Protein AF-A0A6G8AI10-F1 (afdb_monomer_lite)

Structure (mmCIF, N/CA/C/O backbone):
data_AF-A0A6G8AI10-F1
#
_entry.id   AF-A0A6G8AI10-F1
#
loop_
_atom_site.group_PDB
_atom_site.id
_atom_site.type_symbol
_atom_site.label_atom_id
_atom_site.label_alt_id
_atom_site.label_comp_id
_atom_site.label_asym_id
_atom_site.label_entity_id
_atom_site.label_seq_id
_atom_site.pdbx_PDB_ins_code
_atom_site.Cartn_x
_atom_site.Cartn_y
_atom_site.Cartn_z
_atom_site.occupancy
_atom_site.B_iso_or_equiv
_atom_site.auth_seq_id
_atom_site.auth_comp_id
_atom_site.auth_asym_id
_atom_site.auth_atom_id
_atom_site.pdbx_PDB_model_num
ATOM 1 N N . MET A 1 1 ? -42.256 24.141 -13.458 1.00 38.22 1 MET A N 1
ATOM 2 C CA . MET A 1 1 ? -41.699 23.267 -12.410 1.00 38.22 1 MET A CA 1
ATOM 3 C C . MET A 1 1 ? -40.445 22.670 -13.007 1.00 38.22 1 MET A C 1
ATOM 5 O O . MET A 1 1 ? -40.568 21.887 -13.936 1.00 38.22 1 MET A O 1
ATOM 9 N N . ALA A 1 2 ? -39.278 23.189 -12.625 1.00 37.72 2 ALA A N 1
ATOM 10 C CA . ALA A 1 2 ? -38.004 22.628 -13.057 1.00 37.72 2 ALA A CA 1
ATOM 11 C C . ALA A 1 2 ? -37.744 21.391 -12.197 1.00 37.72 2 ALA A C 1
ATOM 13 O O . ALA A 1 2 ? -37.834 21.468 -10.972 1.00 37.72 2 ALA A O 1
ATOM 14 N N . ASP A 1 3 ? -37.535 20.268 -12.868 1.00 43.44 3 ASP A N 1
ATOM 15 C CA . ASP A 1 3 ? -37.242 18.977 -12.273 1.00 43.44 3 ASP A CA 1
ATOM 16 C C . ASP A 1 3 ? -35.825 19.031 -11.690 1.00 43.44 3 ASP A C 1
ATOM 18 O O . ASP A 1 3 ? -34.839 19.099 -12.423 1.00 43.44 3 ASP A O 1
ATOM 22 N N . MET A 1 4 ? -35.739 19.124 -10.363 1.00 48.16 4 MET A N 1
ATOM 23 C CA . MET A 1 4 ? -34.496 19.012 -9.603 1.00 48.16 4 MET A CA 1
ATOM 24 C C . MET A 1 4 ? -34.195 17.533 -9.357 1.00 48.16 4 MET A C 1
ATOM 26 O O . MET A 1 4 ? -34.177 17.067 -8.217 1.00 48.16 4 MET A O 1
ATOM 30 N N . THR A 1 5 ? -33.952 16.777 -10.421 1.00 47.31 5 THR A N 1
ATOM 31 C CA . THR A 1 5 ? -33.177 15.547 -10.286 1.00 47.31 5 THR A CA 1
ATOM 32 C C . THR A 1 5 ? -31.728 15.962 -10.084 1.00 47.31 5 THR A C 1
ATOM 34 O O . THR A 1 5 ? -30.972 16.098 -11.043 1.00 47.31 5 THR A O 1
ATOM 37 N N . GLU A 1 6 ? -31.376 16.248 -8.828 1.00 46.00 6 GLU A N 1
ATOM 38 C CA . GLU A 1 6 ? -29.987 16.227 -8.387 1.00 46.00 6 GLU A CA 1
ATOM 39 C C . GLU A 1 6 ? -29.395 14.892 -8.827 1.00 46.00 6 GLU A C 1
ATOM 41 O O . GLU A 1 6 ? -29.886 13.817 -8.465 1.00 46.00 6 GLU A O 1
ATOM 46 N N . ASP A 1 7 ? -28.378 14.992 -9.673 1.00 44.47 7 ASP A N 1
ATOM 47 C CA . ASP A 1 7 ? -27.517 13.892 -10.052 1.00 44.47 7 ASP A CA 1
ATOM 48 C C . ASP A 1 7 ? -26.991 13.290 -8.745 1.00 44.47 7 ASP A C 1
ATOM 50 O O . ASP A 1 7 ? -26.253 13.939 -7.996 1.00 44.47 7 ASP A O 1
ATOM 54 N N . LYS A 1 8 ? -27.445 12.082 -8.395 1.00 45.09 8 LYS A N 1
ATOM 55 C CA . LYS A 1 8 ? -26.854 11.339 -7.284 1.00 45.09 8 LYS A CA 1
ATOM 56 C C . LYS A 1 8 ? -25.454 10.983 -7.743 1.00 45.09 8 LYS A C 1
ATOM 58 O O . LYS A 1 8 ? -25.294 9.976 -8.425 1.00 45.09 8 LYS A O 1
ATOM 63 N N . SER A 1 9 ? -24.489 11.839 -7.411 1.00 45.06 9 SER A N 1
ATOM 64 C CA . SER A 1 9 ? -23.080 11.595 -7.679 1.00 45.06 9 SER A CA 1
ATOM 65 C C . SER A 1 9 ? -22.749 10.163 -7.253 1.00 45.06 9 SER A C 1
ATOM 67 O O . SER A 1 9 ? -22.846 9.793 -6.082 1.00 45.06 9 SER A O 1
ATOM 69 N N . THR A 1 10 ? -22.432 9.342 -8.247 1.00 51.38 10 THR A N 1
ATOM 70 C CA . THR A 1 10 ? -21.891 7.994 -8.102 1.00 51.38 10 THR A CA 1
ATOM 71 C C . THR A 1 10 ? -20.376 8.060 -7.919 1.00 51.38 10 THR A C 1
ATOM 73 O O . THR A 1 10 ? -19.666 7.197 -8.436 1.00 51.38 10 THR A O 1
ATOM 76 N N . ASP A 1 11 ? -19.858 9.104 -7.268 1.00 67.25 11 ASP A N 1
ATOM 77 C CA . ASP A 1 11 ? -18.424 9.238 -7.052 1.00 67.25 11 ASP A CA 1
ATOM 78 C C . ASP A 1 11 ? -17.958 8.101 -6.146 1.00 67.25 11 ASP A C 1
ATOM 80 O O . ASP A 1 11 ? -18.407 7.954 -5.005 1.00 67.25 11 ASP A O 1
ATOM 84 N N . ALA A 1 12 ? -17.073 7.260 -6.682 1.00 84.56 12 ALA A N 1
ATOM 85 C CA . ALA A 1 12 ? -16.400 6.241 -5.898 1.00 84.56 12 ALA A CA 1
ATOM 86 C C . ALA A 1 12 ? -15.698 6.920 -4.713 1.00 84.56 12 ALA A C 1
ATOM 88 O O . ALA A 1 12 ? -15.155 8.018 -4.855 1.00 84.56 12 ALA A O 1
ATOM 89 N N . ALA A 1 13 ? -15.722 6.285 -3.542 1.00 90.75 13 ALA A N 1
ATOM 90 C CA . ALA A 1 13 ? -15.079 6.851 -2.367 1.00 90.75 13 ALA A CA 1
ATOM 91 C C . ALA A 1 13 ? -13.570 7.066 -2.632 1.00 90.75 13 ALA A C 1
ATOM 93 O O . ALA A 1 13 ? -12.884 6.101 -2.978 1.00 90.75 13 ALA A O 1
ATOM 94 N N . PRO A 1 14 ? -13.041 8.295 -2.480 1.00 93.75 14 PRO A N 1
ATOM 95 C CA . PRO A 1 14 ? -11.630 8.604 -2.715 1.00 93.75 14 PRO A CA 1
ATOM 96 C C . PRO A 1 14 ? -10.684 7.954 -1.700 1.00 93.75 14 PRO A C 1
ATOM 98 O O . PRO A 1 14 ? -9.491 7.829 -1.977 1.00 93.75 14 PRO A O 1
ATOM 101 N N . PHE A 1 15 ? -11.199 7.530 -0.541 1.00 95.62 15 PHE A N 1
ATOM 102 C CA . PHE A 1 15 ? -10.404 6.920 0.517 1.00 95.62 15 PHE A CA 1
ATOM 103 C C . PHE A 1 15 ? -10.940 5.551 0.922 1.00 95.62 15 PHE A C 1
ATOM 105 O O . PHE A 1 15 ? -12.142 5.276 0.869 1.00 95.62 15 PHE A O 1
ATOM 112 N N . THR A 1 16 ? -10.032 4.718 1.417 1.00 97.00 16 THR A N 1
ATOM 113 C CA . THR A 1 16 ? -10.342 3.485 2.138 1.00 97.00 16 THR A CA 1
ATOM 114 C C . THR A 1 16 ? -9.794 3.588 3.555 1.00 97.00 16 THR A C 1
ATOM 116 O O . THR A 1 16 ? -8.628 3.932 3.750 1.00 97.00 16 THR A O 1
ATOM 119 N N . LEU A 1 17 ? -10.636 3.290 4.544 1.00 96.75 17 LEU A N 1
ATOM 120 C CA . LEU A 1 17 ? -10.235 3.089 5.933 1.00 96.75 17 LEU A CA 1
ATOM 121 C C . LEU A 1 17 ? -10.180 1.583 6.205 1.00 96.75 17 LEU A C 1
ATOM 123 O O . LEU A 1 17 ? -11.210 0.907 6.163 1.00 96.75 17 LEU A O 1
ATOM 127 N N . ARG A 1 18 ? -8.987 1.061 6.492 1.00 95.00 18 ARG A N 1
ATOM 128 C CA . ARG A 1 18 ? -8.754 -0.355 6.813 1.00 95.00 18 ARG A CA 1
ATOM 129 C C . ARG A 1 18 ? -8.217 -0.488 8.227 1.00 95.00 18 ARG A C 1
ATOM 131 O O . ARG A 1 18 ? -7.292 0.222 8.596 1.00 95.00 18 ARG A O 1
ATOM 138 N N . PHE A 1 19 ? -8.737 -1.430 9.003 1.00 91.44 19 PHE A N 1
ATOM 139 C CA . PHE A 1 19 ? -8.155 -1.784 10.299 1.00 91.44 19 PHE A CA 1
ATOM 140 C C . PHE A 1 19 ? -7.032 -2.791 10.066 1.00 91.44 19 PHE A C 1
ATOM 142 O O . PHE A 1 19 ? -7.294 -3.890 9.592 1.00 91.44 19 PHE A O 1
ATOM 149 N N . MET A 1 20 ? -5.793 -2.392 10.343 1.00 89.06 20 MET A N 1
ATOM 150 C CA . MET A 1 20 ? -4.578 -3.192 10.153 1.00 89.06 20 MET A CA 1
ATOM 151 C C . MET A 1 20 ? -4.290 -4.098 11.355 1.00 89.06 20 MET A C 1
ATOM 153 O O . MET A 1 20 ? -3.687 -5.158 11.206 1.00 89.06 20 MET A O 1
ATOM 157 N N . GLU A 1 21 ? -4.773 -3.704 12.532 1.00 87.06 21 GLU A N 1
ATOM 158 C CA . GLU A 1 21 ? -4.703 -4.478 13.767 1.00 87.06 21 GLU A CA 1
ATOM 159 C C . GLU A 1 21 ? -6.001 -4.283 14.554 1.00 87.06 21 GLU A C 1
ATOM 161 O O . GLU A 1 21 ? -6.504 -3.160 14.647 1.00 87.06 21 GLU A O 1
ATOM 166 N N . TRP A 1 22 ? -6.565 -5.351 15.122 1.00 84.62 22 TRP A N 1
ATOM 167 C CA . TRP A 1 22 ? -7.837 -5.255 15.844 1.00 84.62 22 TRP A CA 1
ATOM 168 C C . TRP A 1 22 ? -7.896 -6.122 17.086 1.00 84.62 22 TRP A C 1
ATOM 170 O O . TRP A 1 22 ? -8.060 -7.334 16.969 1.00 84.62 22 TRP A O 1
ATOM 180 N N . GLN A 1 23 ? -7.876 -5.486 18.260 1.00 81.00 23 GLN A N 1
ATOM 181 C CA . GLN A 1 23 ? -8.073 -6.094 19.570 1.00 81.00 23 GLN A CA 1
ATOM 182 C C . GLN A 1 23 ? -9.280 -5.494 20.299 1.00 81.00 23 GLN A C 1
ATOM 184 O O . GLN A 1 23 ? -9.152 -4.666 21.195 1.00 81.00 23 GLN A O 1
ATOM 189 N N . CYS A 1 24 ? -10.482 -5.966 19.957 1.00 72.19 24 CYS A N 1
ATOM 190 C CA . CYS A 1 24 ? -11.693 -5.697 20.735 1.00 72.19 24 CYS A CA 1
ATOM 191 C C . CYS A 1 24 ? -11.995 -6.861 21.692 1.00 72.19 24 CYS A C 1
ATOM 193 O O . CYS A 1 24 ? -12.170 -8.001 21.262 1.00 72.19 24 CYS A O 1
ATOM 195 N N . GLY A 1 25 ? -12.088 -6.570 22.995 1.00 57.91 25 GLY A N 1
ATOM 196 C CA . GLY A 1 25 ? -12.266 -7.572 24.055 1.00 57.91 25 GLY A CA 1
ATOM 197 C C . GLY A 1 25 ? -13.600 -8.337 24.052 1.00 57.91 25 GLY A C 1
ATOM 198 O O . GLY A 1 25 ? -13.721 -9.315 24.784 1.00 57.91 25 GLY A O 1
ATOM 199 N N . HIS A 1 26 ? -14.589 -7.933 23.243 1.00 59.28 26 HIS A N 1
ATOM 200 C CA . HIS A 1 26 ? -15.938 -8.524 23.264 1.00 59.28 26 HIS A CA 1
ATOM 201 C C . HIS A 1 26 ? -16.364 -9.202 21.954 1.00 59.28 26 HIS A C 1
ATOM 203 O O . HIS A 1 26 ? -17.069 -10.208 21.992 1.00 59.28 26 HIS A O 1
ATOM 209 N N . HIS A 1 27 ? -15.932 -8.691 20.800 1.00 62.00 27 HIS A N 1
ATOM 210 C CA . HIS A 1 27 ? -16.239 -9.256 19.487 1.00 62.00 27 HIS A CA 1
ATOM 211 C C . HIS A 1 27 ? -14.958 -9.199 18.654 1.00 62.00 27 HIS A C 1
ATOM 213 O O . HIS A 1 27 ? -14.594 -8.154 18.123 1.00 62.00 27 HIS A O 1
ATOM 219 N N . GLY A 1 28 ? -14.235 -10.321 18.590 1.00 65.50 28 GLY A N 1
ATOM 220 C CA . GLY A 1 28 ? -12.951 -10.410 17.884 1.00 65.50 28 GLY A CA 1
ATOM 221 C C . GLY A 1 28 ? -13.049 -10.109 16.385 1.00 65.50 28 GLY A C 1
ATOM 222 O O . GLY A 1 28 ? -12.038 -9.901 15.736 1.00 65.50 28 GLY A O 1
ATOM 223 N N . THR A 1 29 ? -14.248 -10.030 15.814 1.00 76.81 29 THR A N 1
ATOM 224 C CA . THR A 1 29 ? -14.419 -9.717 14.398 1.00 76.81 29 THR A CA 1
ATOM 225 C C . THR A 1 29 ? -14.035 -8.270 14.101 1.00 76.81 29 THR A C 1
ATOM 227 O O . THR A 1 29 ? -14.672 -7.328 14.571 1.00 76.81 29 THR A O 1
ATOM 230 N N . ARG A 1 30 ? -12.991 -8.120 13.290 1.00 82.19 30 ARG A N 1
ATOM 231 C CA . ARG A 1 30 ? -12.554 -6.854 12.708 1.00 82.19 30 ARG A CA 1
ATOM 232 C C . ARG A 1 30 ? -13.588 -6.329 11.698 1.00 82.19 30 ARG A C 1
ATOM 234 O O . ARG A 1 30 ? -14.165 -7.141 10.974 1.00 82.19 30 ARG A O 1
ATOM 241 N N . PRO A 1 31 ? -13.782 -5.005 11.585 1.00 86.69 31 PRO A N 1
ATOM 242 C CA . PRO A 1 31 ? -14.499 -4.422 10.455 1.00 86.69 31 PRO A CA 1
ATOM 243 C C . PRO A 1 31 ? -13.853 -4.768 9.100 1.00 86.69 31 PRO A C 1
ATOM 245 O O . PRO A 1 31 ? -12.627 -4.893 8.987 1.00 86.69 31 PRO A O 1
ATOM 248 N N . ASP A 1 32 ? -14.688 -4.886 8.069 1.00 90.38 32 ASP A N 1
ATOM 249 C CA . ASP A 1 32 ? -14.236 -4.884 6.675 1.00 90.38 32 ASP A CA 1
ATOM 250 C C . ASP A 1 32 ? -13.711 -3.496 6.277 1.00 90.38 32 ASP A C 1
ATOM 252 O O . ASP A 1 32 ? -13.892 -2.514 7.002 1.00 90.38 32 ASP A O 1
ATOM 256 N N . ASP A 1 33 ? -13.067 -3.412 5.112 1.00 94.25 33 ASP A N 1
ATOM 257 C CA . ASP A 1 33 ? -12.637 -2.141 4.533 1.00 94.25 33 ASP A CA 1
ATOM 258 C C . ASP A 1 33 ? -13.823 -1.192 4.352 1.00 94.25 33 ASP A C 1
ATOM 260 O O . ASP A 1 33 ? -14.852 -1.549 3.770 1.00 94.25 33 ASP A O 1
ATOM 264 N N . ILE A 1 34 ? -13.662 0.042 4.829 1.00 95.69 34 ILE A N 1
ATOM 265 C CA . ILE A 1 34 ? -14.720 1.045 4.801 1.00 95.69 34 ILE A CA 1
ATOM 266 C C . ILE A 1 34 ? -14.389 2.077 3.716 1.00 95.69 34 ILE A C 1
ATOM 268 O O . ILE A 1 34 ? -13.386 2.782 3.847 1.00 95.69 34 ILE A O 1
ATOM 272 N N . PRO A 1 35 ? -15.211 2.213 2.659 1.00 96.81 35 PRO A N 1
ATOM 273 C CA . PRO A 1 35 ? -15.091 3.322 1.719 1.00 96.81 35 PRO A CA 1
ATOM 274 C C . PRO A 1 35 ? -15.487 4.635 2.406 1.00 96.81 35 PRO A C 1
ATOM 276 O O . PRO A 1 35 ? -16.541 4.722 3.045 1.00 96.81 35 PRO A O 1
ATOM 279 N N . VAL A 1 36 ? -14.650 5.664 2.277 1.00 95.81 36 VAL A N 1
ATOM 280 C CA . VAL A 1 36 ? -14.837 6.959 2.942 1.00 95.81 36 VAL A CA 1
ATOM 281 C C . VAL A 1 36 ? -14.763 8.113 1.937 1.00 95.81 36 VAL A C 1
ATOM 283 O O . VAL A 1 36 ? -13.855 8.186 1.112 1.00 95.81 36 VAL A O 1
ATOM 286 N N . HIS A 1 37 ? -15.718 9.043 2.026 1.00 95.25 37 HIS A N 1
ATOM 287 C CA . HIS A 1 37 ? -15.859 10.187 1.120 1.00 95.25 37 HIS A CA 1
ATOM 288 C C . HIS A 1 37 ? -15.172 11.469 1.603 1.00 95.25 37 HIS A C 1
ATOM 290 O O . HIS A 1 37 ? -15.019 12.406 0.823 1.00 95.25 37 HIS A O 1
ATOM 296 N N . SER A 1 38 ? -14.744 11.529 2.866 1.00 94.25 38 SER A N 1
ATOM 297 C CA . SER A 1 38 ? -13.968 12.652 3.397 1.00 94.25 38 SER A CA 1
ATOM 298 C C . SER A 1 38 ? -13.130 12.275 4.618 1.00 94.25 38 SER A C 1
ATOM 300 O O . SER A 1 38 ? -13.448 11.343 5.359 1.00 94.25 38 SER A O 1
ATOM 302 N N . ILE A 1 39 ? -12.087 13.061 4.884 1.00 95.19 39 ILE A N 1
ATOM 303 C CA . ILE A 1 39 ? -11.259 12.922 6.089 1.00 95.19 39 ILE A CA 1
ATOM 304 C C . ILE A 1 39 ? -12.103 13.121 7.358 1.00 95.19 39 ILE A C 1
ATOM 306 O O . ILE A 1 39 ? -11.919 12.413 8.344 1.00 95.19 39 ILE A O 1
ATOM 310 N N . GLU A 1 40 ? -13.087 14.025 7.335 1.00 95.25 40 GLU A N 1
ATOM 311 C CA . GLU A 1 40 ? -14.016 14.226 8.451 1.00 95.25 40 GLU A CA 1
ATOM 312 C C . GLU A 1 40 ? -14.857 12.981 8.739 1.00 95.25 40 GLU A C 1
ATOM 314 O O . GLU A 1 40 ? -15.082 12.647 9.903 1.00 95.25 40 GLU A O 1
ATOM 319 N N . GLN A 1 41 ? -15.308 12.283 7.693 1.00 96.06 41 GLN A N 1
ATOM 320 C CA . GLN A 1 41 ? -16.037 11.030 7.851 1.00 96.06 41 GLN A CA 1
ATOM 321 C C . GLN A 1 41 ? -15.124 9.953 8.451 1.00 96.06 41 GLN A C 1
ATOM 323 O O . GLN A 1 41 ? -15.544 9.277 9.391 1.00 96.06 41 GLN A O 1
ATOM 328 N N . ALA A 1 42 ? -13.878 9.830 7.976 1.00 96.00 42 ALA A N 1
ATOM 329 C CA . ALA A 1 42 ? -12.900 8.907 8.558 1.00 96.00 42 ALA A CA 1
ATOM 330 C C . ALA A 1 42 ? -12.677 9.211 10.046 1.00 96.00 42 ALA A C 1
ATOM 332 O O . ALA A 1 42 ? -12.778 8.303 10.870 1.00 96.00 42 ALA A O 1
ATOM 333 N N . GLN A 1 43 ? -12.461 10.485 10.401 1.00 95.75 43 GLN A N 1
ATOM 334 C CA . GLN A 1 43 ? -12.240 10.910 11.785 1.00 95.75 43 GLN A CA 1
ATOM 335 C C . GLN A 1 43 ? -13.442 10.578 12.678 1.00 95.75 43 GLN A C 1
ATOM 337 O O . GLN A 1 43 ? -13.279 10.099 13.798 1.00 95.75 43 GLN A O 1
ATOM 342 N N . ALA A 1 44 ? -14.662 10.816 12.190 1.00 95.44 44 ALA A N 1
ATOM 343 C CA . ALA A 1 44 ? -15.874 10.500 12.936 1.00 95.44 44 ALA A CA 1
ATOM 344 C C . ALA A 1 44 ? -15.997 8.992 13.212 1.00 95.44 44 ALA A C 1
ATOM 346 O O . ALA A 1 44 ? -16.368 8.609 14.321 1.00 95.44 44 ALA A O 1
ATOM 347 N N . ILE A 1 45 ? -15.648 8.148 12.233 1.00 94.56 45 ILE A N 1
ATOM 348 C CA . ILE A 1 45 ? -15.658 6.687 12.379 1.00 94.56 45 ILE A CA 1
ATOM 349 C C . ILE A 1 45 ? -14.625 6.240 13.418 1.00 94.56 45 ILE A C 1
ATOM 351 O O . ILE A 1 45 ? -14.986 5.520 14.347 1.00 94.56 45 ILE A O 1
ATOM 355 N N . VAL A 1 46 ? -13.366 6.678 13.301 1.00 93.50 46 VAL A N 1
ATOM 356 C CA . VAL A 1 46 ? -12.313 6.266 14.248 1.00 93.50 46 VAL A CA 1
ATOM 357 C C . VAL A 1 46 ? -12.599 6.765 15.664 1.00 93.50 46 VAL A C 1
ATOM 359 O O . VAL A 1 46 ? -12.442 6.001 16.609 1.00 93.50 46 VAL A O 1
ATOM 362 N N . ASN A 1 47 ? -13.135 7.979 15.827 1.00 92.06 47 ASN A N 1
ATOM 363 C CA . ASN A 1 47 ? -13.539 8.491 17.139 1.00 92.06 47 ASN A CA 1
ATOM 364 C C . ASN A 1 47 ? -14.678 7.662 17.747 1.00 92.06 47 ASN A C 1
ATOM 366 O O . ASN A 1 47 ? -14.634 7.316 18.925 1.00 92.06 47 ASN A O 1
ATOM 370 N N . ALA A 1 48 ? -15.703 7.335 16.952 1.00 89.94 48 ALA A N 1
ATOM 371 C CA . ALA A 1 48 ? -16.822 6.519 17.416 1.00 89.94 48 ALA A CA 1
ATOM 372 C C . ALA A 1 48 ? -16.368 5.113 17.835 1.00 89.94 48 ALA A C 1
ATOM 374 O O . ALA A 1 48 ? -16.855 4.584 18.832 1.00 89.94 48 ALA A O 1
ATOM 375 N N . LEU A 1 49 ? -15.425 4.527 17.093 1.00 87.38 49 LEU A N 1
ATOM 376 C CA . LEU A 1 49 ? -14.848 3.229 17.423 1.00 87.38 49 LEU A CA 1
ATOM 377 C C . LEU A 1 49 ? -13.934 3.290 18.643 1.00 87.38 49 LEU A C 1
ATOM 379 O O . LEU A 1 49 ? -14.001 2.369 19.449 1.00 87.38 49 LEU A O 1
ATOM 383 N N . GLY A 1 50 ? -13.164 4.366 18.824 1.00 84.81 50 GLY A N 1
ATOM 384 C CA . GLY A 1 50 ? -12.381 4.595 20.040 1.00 84.81 50 GLY A CA 1
ATOM 385 C C . GLY A 1 50 ? -13.257 4.460 21.286 1.00 84.81 50 GLY A C 1
ATOM 386 O O . GLY A 1 50 ? -13.021 3.588 22.107 1.00 84.81 50 GLY A O 1
ATOM 387 N N . TYR A 1 51 ? -14.395 5.163 21.336 1.00 83.62 51 TYR A N 1
ATOM 388 C CA . TYR A 1 51 ? -15.356 5.038 22.446 1.00 83.62 51 TYR A CA 1
ATOM 389 C C . TYR A 1 51 ? -15.996 3.649 22.615 1.00 83.62 51 TYR A C 1
ATOM 391 O O . TYR A 1 51 ? -16.594 3.371 23.657 1.00 83.62 51 TYR A O 1
ATOM 399 N N . ALA A 1 52 ? -15.951 2.799 21.587 1.00 80.94 52 ALA A N 1
ATOM 400 C CA . ALA A 1 52 ? -16.534 1.461 21.607 1.00 80.94 52 ALA A CA 1
ATOM 401 C C . ALA A 1 52 ? -15.516 0.365 21.967 1.00 80.94 52 ALA A C 1
ATOM 403 O O . ALA A 1 52 ? -15.918 -0.728 22.377 1.00 80.94 52 ALA A O 1
ATOM 404 N N . ILE A 1 53 ? -14.215 0.629 21.819 1.00 79.56 53 ILE A N 1
ATOM 405 C CA . ILE A 1 53 ? -13.157 -0.289 22.240 1.00 79.56 53 ILE A CA 1
ATOM 406 C C . ILE A 1 53 ? -13.123 -0.291 23.772 1.00 79.56 53 ILE A C 1
ATOM 408 O O . ILE A 1 53 ? -13.063 0.749 24.410 1.00 79.56 53 ILE A O 1
ATOM 412 N N . SER A 1 54 ? -13.186 -1.472 24.387 1.00 71.12 54 SER A N 1
ATOM 413 C CA . SER A 1 54 ? -13.088 -1.629 25.843 1.00 71.12 54 SER A CA 1
ATOM 414 C C . SER A 1 54 ? -11.699 -2.122 26.243 1.00 71.12 54 SER A C 1
ATOM 416 O O . SER A 1 54 ? -11.204 -3.079 25.641 1.00 71.12 54 SER A O 1
ATOM 418 N N . GLN A 1 55 ? -11.108 -1.557 27.298 1.00 67.00 55 GLN A N 1
ATOM 419 C CA . GLN A 1 55 ? -9.833 -2.024 27.863 1.00 67.00 55 GLN A CA 1
ATOM 420 C C . GLN A 1 55 ? -9.867 -3.521 28.235 1.00 67.00 55 GLN A C 1
ATOM 422 O O . GLN A 1 55 ? -10.882 -3.991 28.763 1.00 67.00 55 GLN A O 1
ATOM 427 N N . PRO A 1 56 ? -8.773 -4.280 28.008 1.00 69.31 56 PRO A N 1
ATOM 428 C CA . PRO A 1 56 ? -7.454 -3.863 27.504 1.00 69.31 56 PRO A CA 1
ATOM 429 C C . PRO A 1 56 ? -7.316 -3.907 25.962 1.00 69.31 56 PRO A C 1
ATOM 431 O O . PRO A 1 56 ? -6.366 -4.489 25.444 1.00 69.31 56 PRO A O 1
ATOM 434 N N . GLY A 1 57 ? -8.293 -3.382 25.216 1.00 78.00 57 GLY A N 1
ATOM 435 C CA . GLY A 1 57 ? -8.302 -3.394 23.752 1.00 78.00 57 GLY A CA 1
ATOM 436 C C . GLY A 1 57 ? -7.640 -2.189 23.076 1.00 78.00 57 GLY A C 1
ATOM 437 O O . GLY A 1 57 ? -7.608 -1.091 23.629 1.00 78.00 57 GLY A O 1
ATOM 438 N N . HIS A 1 58 ? -7.174 -2.398 21.845 1.00 84.69 58 HIS A N 1
ATOM 439 C CA . HIS A 1 58 ? -6.667 -1.367 20.933 1.00 84.69 58 HIS A CA 1
ATOM 440 C C . HIS A 1 58 ? -6.930 -1.761 19.477 1.00 84.69 58 HIS A C 1
ATOM 442 O O . HIS A 1 58 ? -7.259 -2.909 19.168 1.00 84.69 58 HIS A O 1
ATOM 448 N N . ALA A 1 59 ? -6.771 -0.811 18.564 1.00 88.31 59 ALA A N 1
ATOM 449 C CA . ALA A 1 59 ? -6.747 -1.076 17.135 1.00 88.31 59 ALA A CA 1
ATOM 450 C C . ALA A 1 59 ? -5.720 -0.179 16.437 1.00 88.31 59 ALA A C 1
ATOM 452 O O . ALA A 1 59 ? -5.426 0.927 16.894 1.00 88.31 59 ALA A O 1
ATOM 453 N N . ARG A 1 60 ? -5.206 -0.650 15.302 1.00 89.94 60 ARG A N 1
ATOM 454 C CA . ARG A 1 60 ? -4.505 0.188 14.326 1.00 89.94 60 ARG A CA 1
ATOM 455 C C . ARG A 1 60 ? -5.323 0.232 13.055 1.00 89.94 60 ARG A C 1
ATOM 457 O O . ARG A 1 60 ? -5.791 -0.806 12.588 1.00 89.94 60 ARG A O 1
ATOM 464 N N . ALA A 1 61 ? -5.479 1.412 12.487 1.00 93.50 61 ALA A N 1
ATOM 465 C CA . ALA A 1 61 ? -6.122 1.612 11.203 1.00 93.50 61 ALA A CA 1
ATOM 466 C C . ALA A 1 61 ? -5.190 2.347 10.244 1.00 93.50 61 ALA A C 1
ATOM 468 O O . ALA A 1 61 ? -4.240 2.992 10.662 1.00 93.50 61 ALA A O 1
ATOM 469 N N . ALA A 1 62 ? -5.487 2.267 8.958 1.00 95.44 62 ALA A N 1
ATOM 470 C CA . ALA A 1 62 ? -4.858 3.049 7.917 1.00 95.44 62 ALA A CA 1
ATOM 471 C C . ALA A 1 62 ? -5.950 3.736 7.102 1.00 95.44 62 ALA A C 1
ATOM 473 O O . ALA A 1 62 ? -6.883 3.075 6.638 1.00 95.44 62 ALA A O 1
ATOM 474 N N . LEU A 1 63 ? -5.825 5.049 6.917 1.00 97.06 63 LEU A N 1
ATOM 475 C CA . LEU A 1 63 ? -6.587 5.785 5.914 1.00 97.06 63 LEU A CA 1
ATOM 476 C C . LEU A 1 63 ? -5.681 6.006 4.707 1.00 97.06 63 LEU A C 1
ATOM 478 O O . LEU A 1 63 ? -4.576 6.523 4.858 1.00 97.06 63 LEU A O 1
ATOM 482 N N . PHE A 1 64 ? -6.131 5.618 3.520 1.00 96.06 64 PHE A N 1
ATOM 483 C CA . PHE A 1 64 ? -5.327 5.752 2.310 1.00 96.06 64 PHE A CA 1
ATOM 484 C C . PHE A 1 64 ? -6.176 6.010 1.067 1.00 96.06 64 PHE A C 1
ATOM 486 O O . PHE A 1 64 ? -7.341 5.615 0.992 1.00 96.06 64 PHE A O 1
ATOM 493 N N . ASN A 1 65 ? -5.568 6.672 0.087 1.00 94.38 65 ASN A N 1
ATOM 494 C CA . ASN A 1 65 ? -6.080 6.824 -1.273 1.00 94.38 65 ASN A CA 1
ATOM 495 C C . ASN A 1 65 ? -5.214 5.990 -2.240 1.00 94.38 65 ASN A C 1
ATOM 497 O O . ASN A 1 65 ? -4.487 5.087 -1.819 1.00 94.38 65 ASN A O 1
ATOM 501 N N . ALA A 1 66 ? -5.284 6.262 -3.544 1.00 91.81 66 ALA A N 1
ATOM 502 C CA . ALA A 1 66 ? -4.508 5.534 -4.549 1.00 91.81 66 ALA A CA 1
ATOM 503 C C . ALA A 1 66 ? -2.978 5.613 -4.351 1.00 91.81 66 ALA A C 1
ATOM 505 O O . ALA A 1 66 ? -2.284 4.675 -4.730 1.00 91.81 66 ALA A O 1
ATOM 506 N N . GLU A 1 67 ? -2.459 6.671 -3.725 1.00 90.81 67 GLU A N 1
ATOM 507 C CA . GLU A 1 67 ? -1.022 6.991 -3.708 1.00 90.81 67 GLU A CA 1
ATOM 508 C C . GLU A 1 67 ? -0.439 7.158 -2.301 1.00 90.81 67 GLU A C 1
ATOM 510 O O . GLU A 1 67 ? 0.735 6.875 -2.066 1.00 90.81 67 GLU A O 1
ATOM 515 N N . ARG A 1 68 ? -1.246 7.632 -1.353 1.00 93.56 68 ARG A N 1
ATOM 516 C CA . ARG A 1 68 ? -0.812 8.091 -0.033 1.00 93.56 68 ARG A CA 1
ATOM 517 C C . ARG A 1 68 ? -1.655 7.483 1.068 1.00 93.56 68 ARG A C 1
ATOM 519 O O . ARG A 1 68 ? -2.804 7.097 0.847 1.00 93.56 68 ARG A O 1
ATOM 526 N N . GLY A 1 69 ?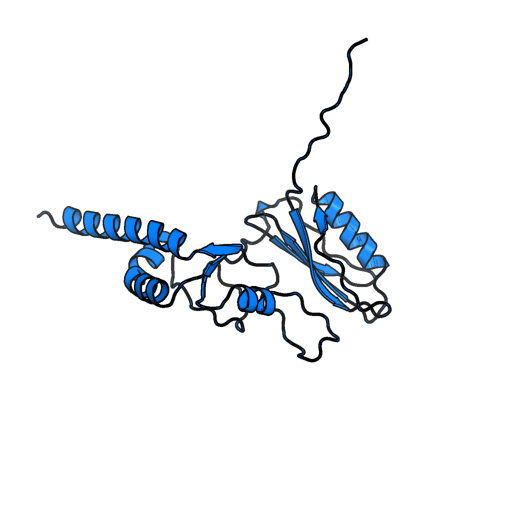 -1.102 7.442 2.271 1.00 94.88 69 GLY A N 1
ATOM 527 C CA . GLY A 1 69 ? -1.858 7.043 3.444 1.00 94.88 69 GLY A CA 1
ATOM 528 C C . GLY A 1 69 ? -1.209 7.423 4.761 1.00 94.88 69 GLY A C 1
ATOM 529 O O . GLY A 1 69 ? -0.086 7.924 4.826 1.00 94.88 69 GLY A O 1
ATOM 530 N N . VAL A 1 70 ? -1.965 7.187 5.823 1.00 95.31 70 VAL A N 1
ATOM 531 C CA . VAL A 1 70 ? -1.582 7.483 7.197 1.00 95.31 70 VAL A CA 1
ATOM 532 C C . VAL A 1 70 ? -2.068 6.363 8.109 1.00 95.31 70 VAL A C 1
ATOM 534 O O . VAL A 1 70 ? -3.204 5.901 7.984 1.00 95.31 70 VAL A O 1
ATOM 537 N N . SER A 1 71 ? -1.190 5.918 9.006 1.00 94.25 71 SER A N 1
ATOM 538 C CA . SER A 1 71 ? -1.523 4.974 10.073 1.00 94.25 71 SER A CA 1
ATOM 539 C C . SER A 1 71 ? -2.098 5.718 11.272 1.00 94.25 71 SER A C 1
ATOM 541 O O . SER A 1 71 ? -1.711 6.851 11.555 1.00 94.25 71 SER A O 1
ATOM 543 N N . LEU A 1 72 ? -3.045 5.085 11.948 1.00 94.25 72 LEU A N 1
ATOM 544 C CA . LEU A 1 72 ? -3.841 5.644 13.027 1.00 94.25 72 LEU A CA 1
ATOM 545 C C . LEU A 1 72 ? -3.897 4.640 14.169 1.00 94.25 72 LEU A C 1
ATOM 547 O O . LEU A 1 72 ? -4.271 3.482 13.973 1.00 94.25 72 LEU A O 1
ATOM 551 N N . TYR A 1 73 ? -3.587 5.097 15.371 1.00 90.19 73 TYR A N 1
ATOM 552 C CA . TYR A 1 73 ? -3.744 4.335 16.598 1.00 90.19 73 TYR A CA 1
ATOM 553 C C . TYR A 1 73 ? -5.068 4.675 17.298 1.00 90.19 73 TYR A C 1
ATOM 555 O O . TYR A 1 73 ? -5.478 5.838 17.350 1.00 90.19 73 TYR A O 1
ATOM 563 N N . LEU A 1 74 ? -5.746 3.647 17.822 1.00 89.44 74 LEU A N 1
ATOM 564 C CA . LEU A 1 74 ? -7.029 3.757 18.516 1.00 89.44 74 LEU A CA 1
ATOM 565 C C . LEU A 1 74 ? -7.026 2.956 19.830 1.00 89.44 74 LEU A C 1
ATOM 567 O O . LEU A 1 74 ? -6.661 1.777 19.846 1.00 89.44 74 LEU A O 1
ATOM 571 N N . THR A 1 75 ? -7.520 3.569 20.905 1.00 86.56 75 THR A N 1
ATOM 572 C CA . THR A 1 75 ? -7.830 2.957 22.213 1.00 86.56 75 THR A CA 1
ATOM 573 C C . THR A 1 75 ? -9.215 3.405 22.694 1.00 86.56 75 THR A C 1
ATOM 575 O O . THR A 1 75 ? -9.919 4.117 21.983 1.00 86.56 75 THR A O 1
ATOM 578 N N . ASP A 1 76 ? -9.623 2.977 23.891 1.00 78.56 76 ASP A N 1
ATOM 579 C CA . ASP A 1 76 ? -10.936 3.267 24.492 1.00 78.56 76 ASP A CA 1
ATOM 580 C C . ASP A 1 76 ? -11.239 4.764 24.702 1.00 78.56 76 ASP A C 1
ATOM 582 O O . ASP A 1 76 ? -12.401 5.169 24.794 1.00 78.56 76 ASP A O 1
ATOM 586 N N . ASP A 1 77 ? -10.203 5.599 24.779 1.00 79.25 77 ASP A N 1
ATOM 587 C CA . ASP A 1 77 ? -10.299 7.037 25.035 1.00 79.25 77 ASP A CA 1
ATOM 588 C C . ASP A 1 77 ? -9.514 7.912 24.043 1.00 79.25 77 ASP A C 1
ATOM 590 O O . ASP A 1 77 ? -9.574 9.143 24.130 1.00 79.25 77 ASP A O 1
ATOM 594 N N . HIS A 1 78 ? -8.815 7.305 23.081 1.00 87.12 78 HIS A N 1
ATOM 595 C CA . HIS A 1 78 ? -7.959 8.010 22.130 1.00 87.12 78 HIS A CA 1
ATOM 596 C C . HIS A 1 78 ? -8.137 7.483 20.709 1.00 87.12 78 HIS A C 1
ATOM 598 O O . HIS A 1 78 ? -8.210 6.282 20.464 1.00 87.12 78 HIS A O 1
ATOM 604 N N . ALA A 1 79 ? -8.141 8.403 19.754 1.00 90.56 79 ALA A N 1
ATOM 605 C CA . ALA A 1 79 ? -7.941 8.106 18.349 1.00 90.56 79 ALA A CA 1
ATOM 606 C C . ALA A 1 79 ? -7.031 9.187 17.771 1.00 90.56 79 ALA A C 1
ATOM 608 O O . ALA A 1 79 ? -7.205 10.377 18.064 1.00 90.56 79 ALA A O 1
ATOM 609 N N . ASP A 1 80 ? -6.068 8.783 16.949 1.00 93.38 80 ASP A N 1
ATOM 610 C CA . ASP A 1 80 ? -5.192 9.742 16.289 1.00 93.38 80 ASP A CA 1
ATOM 611 C C . ASP A 1 80 ? -5.984 10.746 15.441 1.00 93.38 80 ASP A C 1
ATOM 613 O O . ASP A 1 80 ? -7.014 10.444 14.828 1.00 93.38 80 ASP A O 1
ATOM 617 N N . THR A 1 81 ? -5.486 11.983 15.416 1.00 94.31 81 THR A N 1
ATOM 618 C CA . THR A 1 81 ? -6.038 13.020 14.543 1.00 94.31 81 THR A CA 1
ATOM 619 C C . THR A 1 81 ? -5.504 12.829 13.134 1.00 94.31 81 THR A C 1
ATOM 621 O O . THR A 1 81 ? -4.295 12.862 12.905 1.00 94.31 81 THR A O 1
ATOM 624 N N . ILE A 1 82 ? -6.414 12.699 12.178 1.00 95.25 82 ILE A N 1
ATOM 625 C CA . ILE A 1 82 ? -6.094 12.599 10.762 1.00 95.25 82 ILE A CA 1
ATOM 626 C C . ILE A 1 82 ? -5.813 14.007 10.233 1.00 95.25 82 ILE A C 1
ATOM 628 O O . ILE A 1 82 ? -6.661 14.902 10.307 1.00 95.25 82 ILE A O 1
ATOM 632 N N . GLN A 1 83 ? -4.615 14.212 9.683 1.00 92.44 83 GLN A N 1
ATOM 633 C CA . GLN A 1 83 ? -4.268 15.477 9.041 1.00 92.44 83 GLN A CA 1
ATOM 634 C C . GLN A 1 83 ? -5.141 15.687 7.806 1.00 92.44 83 GLN A C 1
ATOM 636 O O . GLN A 1 83 ? -5.202 14.818 6.939 1.00 92.44 83 GLN A O 1
ATOM 641 N N . LYS A 1 84 ? -5.790 16.854 7.717 1.00 89.44 84 LYS A N 1
ATOM 642 C CA . LYS A 1 84 ? -6.619 17.230 6.557 1.00 89.44 84 LYS A CA 1
ATOM 643 C C . LYS A 1 84 ? -5.804 17.462 5.291 1.00 89.44 84 LYS A C 1
ATOM 645 O O . LYS A 1 84 ? -6.336 17.408 4.191 1.00 89.44 84 LYS A O 1
ATOM 650 N N . ASP A 1 85 ? -4.538 17.803 5.478 1.00 88.25 85 ASP A N 1
ATOM 651 C CA . ASP A 1 85 ? -3.599 18.032 4.401 1.00 88.25 85 ASP A CA 1
ATOM 652 C C . ASP A 1 85 ? -2.949 16.704 4.001 1.00 88.25 85 ASP A C 1
ATOM 654 O O . ASP A 1 85 ? -2.044 16.212 4.677 1.00 88.25 85 ASP A O 1
ATOM 658 N N . GLU A 1 86 ? -3.419 16.128 2.894 1.00 82.75 86 GLU A N 1
ATOM 659 C CA . GLU A 1 86 ? -2.895 14.877 2.329 1.00 82.75 86 GLU A CA 1
ATOM 660 C C . GLU A 1 86 ? -1.409 14.973 1.949 1.00 82.75 86 GLU A C 1
ATOM 662 O O . GLU A 1 86 ? -0.722 13.954 1.837 1.00 82.75 86 GLU A O 1
ATOM 667 N N . TRP A 1 87 ? -0.860 16.186 1.799 1.00 83.56 87 TRP A N 1
ATOM 668 C CA . TRP A 1 87 ? 0.571 16.362 1.553 1.00 83.56 87 TRP A CA 1
ATOM 669 C C . TRP A 1 87 ? 1.438 15.906 2.728 1.00 83.56 87 TRP A C 1
ATOM 671 O O . TRP A 1 87 ? 2.603 15.567 2.524 1.00 83.56 87 TRP A O 1
ATOM 681 N N . GLN A 1 88 ? 0.858 15.842 3.929 1.00 87.94 88 GLN A N 1
ATOM 682 C CA . GLN A 1 88 ? 1.514 15.366 5.147 1.00 87.94 88 GLN A CA 1
ATOM 683 C C . GLN A 1 88 ? 1.429 13.846 5.316 1.00 87.94 88 GLN A C 1
ATOM 685 O O . GLN A 1 88 ? 2.002 13.303 6.258 1.00 87.94 88 GLN A O 1
ATOM 690 N N . TRP A 1 89 ? 0.700 13.157 4.437 1.00 93.25 89 TRP A N 1
ATOM 691 C CA . TRP A 1 89 ? 0.610 11.703 4.449 1.00 93.25 89 TRP A CA 1
ATOM 692 C C . TRP A 1 89 ? 1.823 11.098 3.743 1.00 93.25 89 TRP A C 1
ATOM 694 O O . TRP A 1 89 ? 2.365 11.682 2.799 1.00 93.25 89 TRP A O 1
ATOM 704 N N . GLY A 1 90 ? 2.235 9.915 4.194 1.00 91.25 90 GLY A N 1
ATOM 705 C CA . GLY A 1 90 ? 3.315 9.168 3.561 1.00 91.25 90 GLY A CA 1
ATOM 706 C C . GLY A 1 90 ? 2.877 8.598 2.214 1.00 91.25 90 GLY A C 1
ATOM 707 O O . GLY A 1 90 ? 1.700 8.280 2.016 1.00 91.25 90 GLY A O 1
ATOM 708 N N . TYR A 1 91 ? 3.825 8.450 1.288 1.00 91.69 91 TYR A N 1
ATOM 709 C CA . TYR A 1 91 ? 3.599 7.640 0.094 1.00 91.69 91 TYR A CA 1
ATOM 710 C C . TYR A 1 91 ? 3.395 6.180 0.486 1.00 91.69 91 TYR A C 1
ATOM 712 O O . TYR A 1 91 ? 4.016 5.678 1.423 1.00 91.69 91 TYR A O 1
ATOM 720 N N . ARG A 1 92 ? 2.516 5.494 -0.241 1.00 93.44 92 ARG A N 1
ATOM 721 C CA . ARG A 1 92 ? 2.330 4.053 -0.091 1.00 93.44 92 ARG A CA 1
ATOM 722 C C . ARG A 1 92 ? 3.488 3.338 -0.776 1.00 93.44 92 ARG A C 1
ATOM 724 O O . ARG A 1 92 ? 3.797 3.646 -1.926 1.00 93.44 92 ARG A O 1
ATOM 731 N N . THR A 1 93 ? 4.068 2.346 -0.108 1.00 93.88 93 THR A N 1
ATOM 732 C CA . THR A 1 93 ? 5.020 1.429 -0.745 1.00 93.88 93 THR A CA 1
ATOM 733 C C . THR A 1 93 ? 4.400 0.817 -1.997 1.00 93.88 93 THR A C 1
ATOM 735 O O . THR A 1 93 ? 3.258 0.353 -1.964 1.00 93.88 93 THR A O 1
ATOM 738 N N . THR A 1 94 ? 5.151 0.778 -3.093 1.00 94.94 94 THR A N 1
ATOM 739 C CA . THR A 1 94 ? 4.762 0.061 -4.308 1.00 94.94 94 THR A CA 1
ATOM 740 C C . THR A 1 94 ? 5.439 -1.305 -4.347 1.00 94.94 94 THR A C 1
ATOM 742 O O . THR A 1 94 ? 6.656 -1.415 -4.231 1.00 94.94 94 THR A O 1
ATOM 745 N N . ILE A 1 95 ? 4.645 -2.358 -4.531 1.00 96.81 95 ILE A N 1
ATOM 746 C CA . ILE A 1 95 ? 5.119 -3.717 -4.788 1.00 96.81 95 ILE A CA 1
ATOM 747 C C . ILE A 1 95 ? 4.947 -4.009 -6.277 1.00 96.81 95 ILE A C 1
ATOM 749 O O . ILE A 1 95 ? 3.823 -4.137 -6.772 1.00 96.81 95 ILE A O 1
ATOM 753 N N . TYR A 1 96 ? 6.061 -4.185 -6.979 1.00 97.06 96 TYR A N 1
ATOM 754 C CA . TYR A 1 96 ? 6.082 -4.659 -8.357 1.00 97.06 96 TYR A CA 1
ATOM 755 C C . TYR A 1 96 ? 6.072 -6.187 -8.391 1.00 97.06 96 TYR A C 1
ATOM 757 O O . TYR A 1 96 ? 7.016 -6.850 -7.956 1.00 97.06 96 TYR A O 1
ATOM 765 N N . ARG A 1 97 ? 4.999 -6.772 -8.924 1.00 97.25 97 ARG A N 1
ATOM 766 C CA . ARG A 1 97 ? 4.877 -8.221 -9.105 1.00 97.25 97 ARG A CA 1
ATOM 767 C C . ARG A 1 97 ? 5.512 -8.637 -10.427 1.00 97.25 97 ARG A C 1
ATOM 769 O O . ARG A 1 97 ? 5.008 -8.271 -11.490 1.00 97.25 97 ARG A O 1
ATOM 776 N N . ALA A 1 98 ? 6.567 -9.435 -10.340 1.00 97.50 98 ALA A N 1
ATOM 777 C CA . ALA A 1 98 ? 7.360 -9.916 -11.459 1.00 97.50 98 ALA A CA 1
ATOM 778 C C . ALA A 1 98 ? 7.257 -11.438 -11.622 1.00 97.50 98 ALA A C 1
ATOM 780 O O . ALA A 1 98 ? 7.123 -12.191 -10.657 1.00 97.50 98 ALA A O 1
ATOM 781 N N . THR A 1 99 ? 7.388 -11.901 -12.856 1.00 96.88 99 THR A N 1
ATOM 782 C CA . THR A 1 99 ? 7.847 -13.258 -13.171 1.00 96.88 99 THR A CA 1
ATOM 783 C C . THR A 1 99 ? 9.349 -13.402 -12.873 1.00 96.88 99 THR A C 1
ATOM 785 O O . THR A 1 99 ? 10.054 -12.394 -12.751 1.00 96.88 99 THR A O 1
ATOM 788 N N . PRO A 1 100 ? 9.887 -14.632 -12.754 1.00 95.25 100 PRO A N 1
ATOM 789 C CA . PRO A 1 100 ? 11.330 -14.841 -12.612 1.00 95.25 100 PRO A CA 1
ATOM 790 C C . PRO A 1 100 ? 12.152 -14.197 -13.738 1.00 95.25 100 PRO A C 1
ATOM 792 O O . PRO A 1 100 ? 13.233 -13.666 -13.485 1.00 95.25 100 PRO A O 1
ATOM 795 N N . GLU A 1 101 ? 11.635 -14.211 -14.967 1.00 96.19 101 GLU A N 1
ATOM 796 C CA . GLU A 1 101 ? 12.269 -13.603 -16.136 1.00 96.19 101 GLU A CA 1
ATOM 797 C C . GLU A 1 101 ? 12.297 -12.072 -16.036 1.00 96.19 101 GLU A C 1
ATOM 799 O O . GLU A 1 101 ? 13.345 -11.461 -16.241 1.00 96.19 101 GLU A O 1
ATOM 804 N N . GLU A 1 102 ? 11.176 -11.451 -15.658 1.00 97.38 102 GLU A N 1
ATOM 805 C CA . GLU A 1 102 ? 11.098 -10.000 -15.439 1.00 97.38 102 GLU A CA 1
ATOM 806 C C . GLU A 1 102 ? 11.999 -9.553 -14.283 1.00 97.38 102 GLU A C 1
ATOM 808 O O . GLU A 1 102 ? 12.653 -8.517 -14.376 1.00 97.38 102 GLU A O 1
ATOM 813 N N . LEU A 1 103 ? 12.087 -10.344 -13.208 1.00 95.62 103 LEU A N 1
ATOM 814 C CA . LEU A 1 103 ? 12.995 -10.056 -12.100 1.00 95.62 103 LEU A CA 1
ATOM 815 C C . LEU A 1 103 ? 14.460 -10.070 -12.561 1.00 95.62 103 LEU A C 1
ATOM 817 O O . LEU A 1 103 ? 15.230 -9.189 -12.177 1.00 95.62 103 LEU A O 1
ATOM 821 N N . ALA A 1 104 ? 14.849 -11.048 -13.383 1.00 94.88 104 ALA A N 1
ATOM 822 C CA . ALA A 1 104 ? 16.201 -11.119 -13.932 1.00 94.88 104 ALA A CA 1
ATOM 823 C C . ALA A 1 104 ? 16.515 -9.914 -14.834 1.00 94.88 104 ALA A C 1
ATOM 825 O O . ALA A 1 104 ? 17.625 -9.383 -14.797 1.00 94.88 104 ALA A O 1
ATOM 826 N N . GLU A 1 105 ? 15.537 -9.446 -15.610 1.00 96.38 105 GLU A N 1
ATOM 827 C CA . GLU A 1 105 ? 15.692 -8.243 -16.424 1.00 96.38 105 GLU A CA 1
ATOM 828 C C . GLU A 1 105 ? 15.826 -6.974 -15.570 1.00 96.38 105 GLU A C 1
ATOM 830 O O . GLU A 1 105 ? 16.758 -6.197 -15.780 1.00 96.38 105 GLU A O 1
ATOM 835 N N . LEU A 1 106 ? 14.969 -6.794 -14.558 1.00 95.50 106 LEU A N 1
ATOM 836 C CA . LEU A 1 106 ? 15.049 -5.671 -13.615 1.00 95.50 106 LEU A CA 1
ATOM 837 C C . LEU A 1 106 ? 16.416 -5.608 -12.919 1.00 95.50 106 LEU A C 1
ATOM 839 O O . LEU A 1 106 ? 16.991 -4.532 -12.762 1.00 95.50 106 LEU A O 1
ATOM 843 N N . GLN A 1 107 ? 16.990 -6.760 -12.561 1.00 92.94 107 GLN A N 1
ATOM 844 C CA . GLN A 1 107 ? 18.342 -6.835 -11.997 1.00 92.94 107 GLN A CA 1
ATOM 845 C C . GLN A 1 107 ? 19.425 -6.348 -12.974 1.00 92.94 107 GLN A C 1
ATOM 847 O O . GLN A 1 107 ? 20.441 -5.805 -12.536 1.00 92.94 107 GLN A O 1
ATOM 852 N N . GLY A 1 108 ? 19.214 -6.505 -14.282 1.00 94.06 108 GLY A N 1
ATOM 853 C CA . GLY A 1 108 ? 20.082 -5.954 -15.325 1.00 94.06 108 GLY A CA 1
ATOM 854 C C . GLY A 1 108 ? 19.943 -4.439 -15.516 1.00 94.06 108 GLY A C 1
ATOM 855 O O . GLY A 1 108 ? 20.870 -3.808 -16.018 1.00 94.06 108 GLY A O 1
ATOM 856 N N . LEU A 1 109 ? 18.829 -3.845 -15.077 1.00 95.25 109 LEU A N 1
ATOM 857 C CA . LEU A 1 109 ? 18.500 -2.422 -15.237 1.00 95.25 109 LEU A CA 1
ATOM 858 C C . LEU A 1 109 ? 18.745 -1.586 -13.970 1.00 95.25 109 LEU A C 1
ATOM 860 O O . LEU A 1 109 ? 18.259 -0.465 -13.857 1.00 95.25 109 LEU A O 1
ATOM 864 N N . ARG A 1 110 ? 19.547 -2.090 -13.026 1.00 92.88 110 ARG A N 1
ATOM 865 C CA . ARG A 1 110 ? 19.871 -1.402 -11.761 1.00 92.88 110 ARG A CA 1
ATOM 866 C C . ARG A 1 110 ? 20.339 0.043 -11.926 1.00 92.88 110 ARG A C 1
ATOM 868 O O . ARG A 1 110 ? 19.923 0.896 -11.157 1.00 92.88 110 ARG A O 1
ATOM 875 N N . ALA A 1 111 ? 21.189 0.313 -12.916 1.00 93.19 111 ALA A N 1
ATOM 876 C CA . ALA A 1 111 ? 21.689 1.665 -13.161 1.00 93.19 111 ALA A CA 1
ATOM 877 C C . ALA A 1 111 ? 20.578 2.623 -13.622 1.00 93.19 111 ALA A C 1
ATOM 879 O O . ALA A 1 111 ? 20.565 3.776 -13.213 1.00 93.19 111 ALA A O 1
ATOM 880 N N . ALA A 1 112 ? 19.632 2.133 -14.429 1.00 94.94 112 ALA A N 1
ATOM 881 C CA . ALA A 1 112 ? 18.468 2.913 -14.835 1.00 94.94 112 ALA A CA 1
ATOM 882 C C . ALA A 1 112 ? 17.516 3.147 -13.653 1.00 94.94 112 ALA A C 1
ATOM 884 O O . ALA A 1 112 ? 16.972 4.234 -13.514 1.00 94.94 112 ALA A O 1
ATOM 885 N N . PHE A 1 113 ? 17.354 2.159 -12.766 1.00 94.19 113 PHE A N 1
ATOM 886 C CA . PHE A 1 113 ? 16.546 2.328 -11.557 1.00 94.19 113 PHE A CA 1
ATOM 887 C C . PHE A 1 113 ? 17.122 3.400 -10.624 1.00 94.19 113 PHE A C 1
ATOM 889 O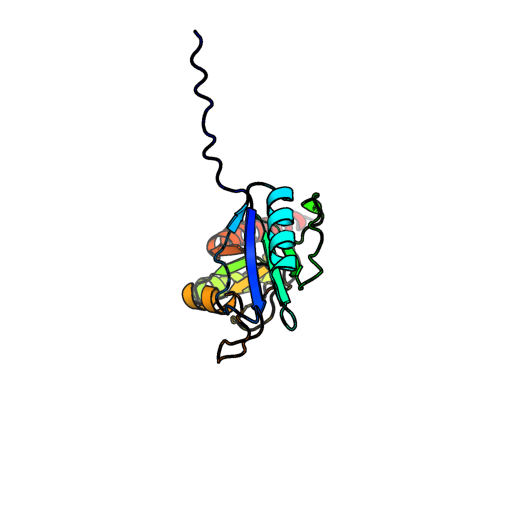 O . PHE A 1 113 ? 16.393 4.290 -10.196 1.00 94.19 113 PHE A O 1
ATOM 896 N N . ASP A 1 114 ? 18.430 3.361 -10.357 1.00 92.88 114 ASP A N 1
ATOM 897 C CA . ASP A 1 114 ? 19.106 4.388 -9.552 1.00 92.88 114 ASP A CA 1
ATOM 898 C C . ASP A 1 114 ? 19.008 5.781 -10.201 1.00 92.88 114 ASP A C 1
ATOM 900 O O . ASP A 1 114 ? 18.838 6.777 -9.506 1.00 92.88 114 ASP A O 1
ATOM 904 N N . TYR A 1 115 ? 19.037 5.855 -11.536 1.00 90.94 115 TYR A N 1
ATOM 905 C CA . TYR A 1 115 ? 18.850 7.108 -12.271 1.00 90.94 115 TYR A CA 1
ATOM 906 C C . TYR A 1 115 ? 17.434 7.695 -12.121 1.00 90.94 115 TYR A C 1
ATOM 908 O O . TYR A 1 115 ? 17.299 8.899 -11.914 1.00 90.94 115 TYR A O 1
ATOM 916 N N . VAL A 1 116 ? 16.388 6.864 -12.212 1.00 89.69 116 VAL A N 1
ATOM 917 C CA . VAL A 1 116 ? 14.981 7.315 -12.191 1.00 89.69 116 VAL A CA 1
ATOM 918 C C . VAL A 1 116 ? 14.456 7.523 -10.770 1.00 89.69 116 VAL A C 1
ATOM 920 O O . VAL A 1 116 ? 13.859 8.554 -10.465 1.00 89.69 116 VAL A O 1
ATOM 923 N N . VAL A 1 117 ? 14.656 6.531 -9.904 1.00 85.75 117 VAL A N 1
ATOM 924 C CA . VAL A 1 117 ? 14.013 6.447 -8.583 1.00 85.75 117 VAL A CA 1
ATOM 925 C C . VAL A 1 117 ? 14.996 6.789 -7.462 1.00 85.75 117 VAL A C 1
ATOM 927 O O . VAL A 1 117 ? 14.601 7.338 -6.431 1.00 85.75 117 VAL A O 1
ATOM 930 N N . GLY A 1 118 ? 16.286 6.516 -7.676 1.00 85.31 118 GLY A N 1
ATOM 931 C CA . GLY A 1 118 ? 17.332 6.648 -6.668 1.00 85.31 118 GLY A CA 1
ATOM 932 C C . GLY A 1 118 ? 17.411 5.426 -5.754 1.00 85.31 118 GLY A C 1
ATOM 933 O O . GLY A 1 118 ? 16.447 5.047 -5.091 1.00 85.31 118 GLY A O 1
ATOM 934 N N . GLY A 1 119 ? 18.595 4.823 -5.671 1.00 86.94 119 GLY A N 1
ATOM 935 C CA . GLY A 1 119 ? 18.869 3.663 -4.832 1.00 86.94 119 GLY A CA 1
ATOM 936 C C . GLY A 1 119 ? 18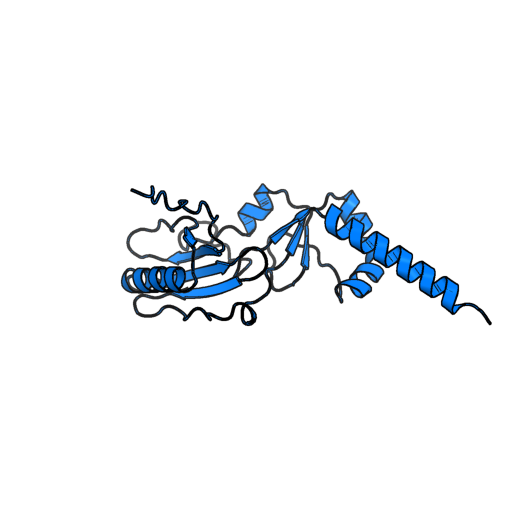.741 2.326 -5.562 1.00 86.94 119 GLY A C 1
ATOM 937 O O . GLY A 1 119 ? 19.045 2.191 -6.744 1.00 86.94 119 GLY A O 1
ATOM 938 N N . GLU A 1 120 ? 18.353 1.288 -4.821 1.00 87.81 120 GLU A N 1
ATOM 939 C CA . GLU A 1 120 ? 18.355 -0.094 -5.301 1.00 87.81 120 GLU A CA 1
ATOM 940 C C . GLU A 1 120 ? 16.999 -0.754 -5.063 1.00 87.81 120 GLU A C 1
ATOM 942 O O . GLU A 1 120 ? 16.556 -0.868 -3.920 1.00 87.81 120 GLU A O 1
ATOM 947 N N . LEU A 1 121 ? 16.392 -1.265 -6.136 1.00 91.44 121 LEU A N 1
ATOM 948 C CA . LEU A 1 121 ? 15.156 -2.035 -6.067 1.00 91.44 121 LEU A CA 1
ATOM 949 C C . LEU A 1 121 ? 15.369 -3.330 -5.271 1.00 91.44 121 LEU A C 1
ATOM 951 O O . LEU A 1 121 ? 16.083 -4.241 -5.710 1.00 91.44 121 LEU A O 1
ATOM 955 N N . GLN A 1 122 ? 14.727 -3.421 -4.106 1.00 91.75 122 GLN A N 1
ATOM 956 C CA . GLN A 1 122 ? 14.890 -4.553 -3.199 1.00 91.75 122 GLN A CA 1
ATOM 957 C C . GLN A 1 122 ? 13.889 -5.678 -3.502 1.00 91.75 122 GLN A C 1
ATOM 959 O O . GLN A 1 122 ? 12.700 -5.415 -3.703 1.00 91.75 122 GLN A O 1
ATOM 964 N N . PRO A 1 123 ? 14.325 -6.952 -3.493 1.00 93.38 123 PRO A N 1
ATOM 965 C CA . PRO A 1 123 ? 13.407 -8.076 -3.524 1.00 93.38 123 PRO A CA 1
ATOM 966 C C . PRO A 1 123 ? 12.687 -8.229 -2.176 1.00 93.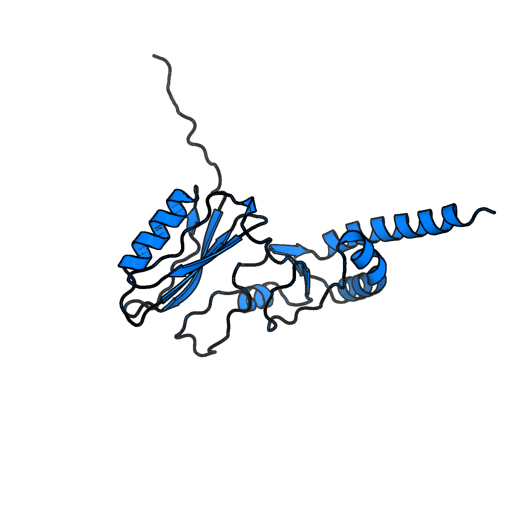38 123 PRO A C 1
ATOM 968 O O . PRO A 1 123 ? 13.317 -8.224 -1.113 1.00 93.38 123 PRO A O 1
ATOM 971 N N . TRP A 1 124 ? 11.375 -8.447 -2.225 1.00 95.69 124 TRP A N 1
ATOM 972 C CA . TRP A 1 124 ? 10.530 -8.697 -1.063 1.00 95.69 124 TRP A CA 1
ATOM 973 C C . TRP A 1 124 ? 9.993 -10.129 -1.051 1.00 95.69 124 TRP A C 1
ATOM 975 O O . TRP A 1 124 ? 9.483 -10.637 -2.054 1.00 95.69 124 TRP A O 1
ATOM 985 N N . ASP A 1 125 ? 10.106 -10.774 0.107 1.00 93.81 125 ASP A N 1
ATOM 986 C CA . ASP A 1 125 ? 9.779 -12.186 0.332 1.00 93.81 125 ASP A CA 1
ATOM 987 C C . ASP A 1 125 ? 8.458 -12.406 1.082 1.00 93.81 125 ASP A C 1
ATOM 989 O O . ASP A 1 125 ? 8.109 -13.545 1.390 1.00 93.81 125 ASP A O 1
ATOM 993 N N . GLY A 1 126 ? 7.718 -11.333 1.371 1.00 92.81 126 GLY A N 1
ATOM 994 C CA . GLY A 1 126 ? 6.460 -11.399 2.115 1.00 92.81 126 GLY A CA 1
ATOM 995 C C . GLY A 1 126 ? 6.615 -11.295 3.632 1.00 92.81 126 GLY A C 1
ATOM 996 O O . GLY A 1 126 ? 5.612 -11.309 4.335 1.00 92.81 126 GLY A O 1
ATOM 997 N N . THR A 1 127 ? 7.842 -11.210 4.154 1.00 90.81 127 THR A N 1
ATOM 998 C CA . THR A 1 127 ? 8.097 -11.267 5.606 1.00 90.81 127 THR A CA 1
ATOM 999 C C . THR A 1 127 ? 8.763 -10.019 6.161 1.00 90.81 127 THR A C 1
ATOM 1001 O O . THR A 1 127 ? 8.535 -9.657 7.316 1.00 90.81 127 THR A O 1
ATOM 1004 N N . LYS A 1 128 ? 9.587 -9.344 5.354 1.00 90.56 128 LYS A N 1
ATOM 1005 C CA . LYS A 1 128 ? 10.208 -8.082 5.760 1.00 90.56 128 LYS A CA 1
ATOM 1006 C C . LYS A 1 128 ? 9.161 -6.980 5.865 1.00 90.56 128 LYS A C 1
ATOM 1008 O O . LYS A 1 128 ? 8.246 -6.910 5.045 1.00 90.56 128 LYS A O 1
ATOM 1013 N N . TYR A 1 129 ? 9.346 -6.110 6.853 1.00 91.38 129 TYR A N 1
ATOM 1014 C CA . TYR A 1 129 ? 8.554 -4.898 6.989 1.00 91.38 129 TYR A CA 1
ATOM 1015 C C . TYR A 1 129 ? 8.792 -3.966 5.793 1.00 91.38 129 TYR A C 1
ATOM 1017 O O . TYR A 1 129 ? 9.934 -3.778 5.373 1.00 91.38 129 TYR A O 1
ATOM 1025 N N . LEU A 1 130 ? 7.713 -3.415 5.249 1.00 91.88 130 LEU A N 1
ATOM 1026 C CA . LEU A 1 130 ? 7.690 -2.482 4.135 1.00 91.88 130 LEU A CA 1
ATOM 1027 C C . LEU A 1 130 ? 7.772 -1.058 4.689 1.00 91.88 130 LEU A C 1
ATOM 1029 O O . LEU A 1 130 ? 6.780 -0.506 5.159 1.00 91.88 130 LEU A O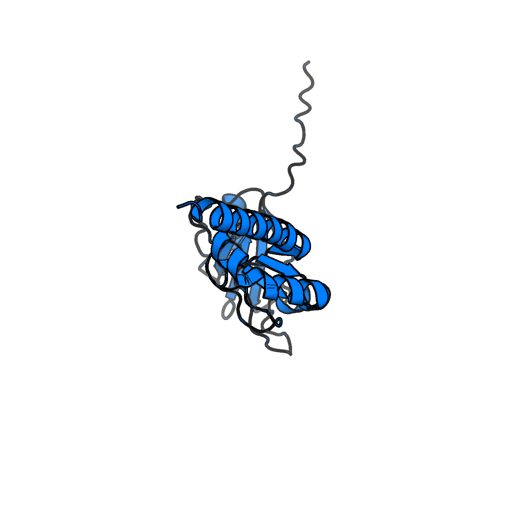 1
ATOM 1033 N N . ASP A 1 131 ? 8.978 -0.500 4.637 1.00 80.56 131 ASP A N 1
ATOM 1034 C CA . ASP A 1 131 ? 9.270 0.926 4.869 1.00 80.56 131 ASP A CA 1
ATOM 1035 C C . ASP A 1 131 ? 9.933 1.567 3.627 1.00 80.56 131 ASP A C 1
ATOM 1037 O O . ASP A 1 131 ? 10.231 2.757 3.588 1.00 80.56 131 ASP A O 1
ATOM 1041 N N . ASP A 1 132 ? 10.165 0.763 2.582 1.00 71.06 132 ASP A N 1
ATOM 1042 C CA . ASP A 1 132 ? 10.727 1.203 1.308 1.00 71.06 132 ASP A CA 1
ATOM 1043 C C . ASP A 1 132 ? 9.641 1.823 0.420 1.00 71.06 132 ASP A C 1
ATOM 1045 O O . ASP A 1 132 ? 8.481 1.399 0.441 1.00 71.06 132 ASP A O 1
ATOM 1049 N N . MET A 1 133 ? 10.014 2.792 -0.421 1.00 81.56 133 MET A N 1
ATOM 1050 C CA . MET A 1 133 ? 9.078 3.347 -1.406 1.00 81.56 133 MET A CA 1
ATOM 1051 C C . MET A 1 133 ? 8.717 2.316 -2.484 1.00 81.56 133 MET A C 1
ATOM 1053 O O . MET A 1 133 ? 7.563 2.268 -2.909 1.00 81.56 133 MET A O 1
ATOM 1057 N N . GLU A 1 134 ? 9.663 1.460 -2.890 1.00 92.25 134 GLU A N 1
ATOM 1058 C CA . GLU A 1 134 ? 9.474 0.499 -3.980 1.00 92.25 134 GLU A CA 1
ATOM 1059 C C . GLU A 1 134 ? 10.210 -0.828 -3.748 1.00 92.25 134 GLU A C 1
ATOM 1061 O O . GLU A 1 134 ? 11.404 -0.855 -3.451 1.00 92.25 134 GLU A O 1
ATOM 1066 N N . VAL A 1 135 ? 9.504 -1.945 -3.943 1.00 95.25 135 VAL A N 1
ATOM 1067 C CA . VAL A 1 135 ? 10.058 -3.306 -3.866 1.00 95.25 135 VAL A CA 1
ATOM 1068 C C . VAL A 1 135 ? 9.564 -4.168 -5.024 1.00 95.25 135 VAL A C 1
ATOM 1070 O O . VAL A 1 135 ? 8.515 -3.907 -5.612 1.00 95.25 135 VAL A O 1
ATOM 1073 N N . VAL A 1 136 ? 10.288 -5.242 -5.336 1.00 96.75 136 VAL A N 1
ATOM 1074 C CA . VAL A 1 136 ? 9.889 -6.236 -6.344 1.00 96.75 136 VAL A CA 1
ATOM 1075 C C . VAL A 1 136 ? 9.671 -7.600 -5.705 1.00 96.75 136 VAL A C 1
ATOM 1077 O O . VAL A 1 136 ? 10.394 -7.998 -4.798 1.00 96.75 136 VAL A O 1
ATOM 1080 N N . THR A 1 137 ? 8.692 -8.362 -6.177 1.00 97.31 137 THR A N 1
ATOM 1081 C CA . THR A 1 137 ? 8.453 -9.720 -5.683 1.00 97.31 137 THR A CA 1
ATOM 1082 C C . THR A 1 137 ? 8.027 -10.671 -6.792 1.00 97.31 137 THR A C 1
ATOM 1084 O O . THR A 1 137 ? 7.430 -10.263 -7.784 1.00 97.31 137 THR A O 1
ATOM 1087 N N . THR A 1 138 ? 8.315 -11.957 -6.598 1.00 97.62 138 THR A N 1
ATOM 1088 C CA . THR A 1 138 ? 7.816 -13.067 -7.432 1.00 97.62 138 THR A CA 1
ATOM 1089 C C . THR A 1 138 ? 6.715 -13.867 -6.733 1.00 97.62 138 THR A C 1
ATOM 1091 O O . THR A 1 138 ? 6.286 -14.910 -7.227 1.00 97.62 138 THR A O 1
ATOM 1094 N N . LEU A 1 139 ? 6.247 -13.389 -5.574 1.00 97.00 139 LEU A N 1
ATOM 1095 C CA . LEU A 1 139 ? 5.130 -13.989 -4.856 1.00 97.00 139 LEU A CA 1
ATOM 1096 C C . LEU A 1 139 ? 3.845 -13.975 -5.693 1.00 97.00 139 LEU A C 1
ATOM 1098 O O . LEU A 1 139 ? 3.596 -13.068 -6.495 1.00 97.00 139 LEU A O 1
ATOM 1102 N N . THR A 1 140 ? 3.001 -14.984 -5.472 1.00 95.38 140 THR A N 1
ATOM 1103 C CA . THR A 1 140 ? 1.667 -15.022 -6.081 1.00 95.38 140 THR A CA 1
ATOM 1104 C C . THR A 1 140 ? 0.776 -13.929 -5.482 1.00 95.38 140 THR A C 1
ATOM 1106 O O . THR A 1 140 ? 1.037 -13.473 -4.365 1.00 95.38 140 THR A O 1
ATOM 1109 N N . PRO A 1 141 ? -0.299 -13.514 -6.176 1.00 93.69 141 PRO A N 1
ATOM 1110 C CA . PRO A 1 141 ? -1.250 -12.542 -5.636 1.00 93.69 141 PRO A CA 1
ATOM 1111 C C . PRO A 1 141 ? -1.782 -12.953 -4.263 1.00 93.69 141 PRO A C 1
ATOM 1113 O O . PRO A 1 141 ? -1.823 -12.144 -3.348 1.00 93.69 141 PRO A O 1
ATOM 1116 N N . GLU A 1 142 ? -2.104 -14.233 -4.090 1.00 94.06 142 GLU A N 1
ATOM 1117 C CA . GLU A 1 142 ? -2.633 -14.773 -2.839 1.00 94.06 142 GLU A CA 1
ATOM 1118 C C . GLU A 1 142 ? -1.601 -14.705 -1.710 1.00 94.06 142 GLU A C 1
ATOM 1120 O O . GLU A 1 142 ? -1.960 -14.430 -0.570 1.00 94.06 142 GLU A O 1
ATOM 1125 N N . ALA A 1 143 ? -0.321 -14.931 -2.017 1.00 94.50 143 ALA A N 1
ATOM 1126 C CA . ALA A 1 143 ? 0.754 -14.819 -1.037 1.00 94.50 143 ALA A CA 1
ATOM 1127 C C . ALA A 1 143 ? 1.015 -13.358 -0.638 1.00 94.50 143 ALA A C 1
ATOM 1129 O O . ALA A 1 143 ? 1.262 -13.091 0.535 1.00 94.50 143 ALA A O 1
ATOM 1130 N N . ILE A 1 144 ? 0.919 -12.418 -1.585 1.00 94.94 144 ILE A N 1
ATOM 1131 C CA . ILE A 1 144 ? 1.007 -10.981 -1.294 1.00 94.94 144 ILE A CA 1
ATOM 1132 C C . ILE A 1 144 ? -0.158 -10.565 -0.395 1.00 94.94 144 ILE A C 1
ATOM 1134 O O . ILE A 1 144 ? 0.081 -9.986 0.661 1.00 94.94 144 ILE A O 1
ATOM 1138 N N . GLU A 1 145 ? -1.394 -10.912 -0.765 1.00 92.25 145 GLU A N 1
ATOM 1139 C CA . GLU A 1 145 ? -2.589 -10.607 0.031 1.00 92.25 145 GLU A CA 1
ATOM 1140 C C . GLU A 1 145 ? -2.502 -11.213 1.435 1.00 92.25 145 GLU A C 1
ATOM 1142 O O . GLU A 1 145 ? -2.781 -10.533 2.416 1.00 92.25 145 GLU A O 1
ATOM 1147 N N . ALA A 1 146 ? -2.047 -12.463 1.561 1.00 90.12 146 ALA A N 1
ATOM 1148 C CA . ALA A 1 146 ? -1.844 -13.094 2.862 1.00 90.12 146 ALA A CA 1
ATOM 1149 C C . ALA A 1 146 ? -0.757 -12.397 3.698 1.00 90.12 146 ALA A C 1
ATOM 1151 O O . ALA A 1 146 ? -0.896 -12.304 4.916 1.00 90.12 146 ALA A O 1
ATOM 1152 N N . ALA A 1 147 ? 0.309 -11.893 3.074 1.00 91.62 147 ALA A N 1
ATOM 1153 C CA . ALA A 1 147 ? 1.371 -11.175 3.772 1.00 91.62 147 ALA A CA 1
ATOM 1154 C C . ALA A 1 147 ? 0.896 -9.806 4.287 1.00 91.62 147 ALA A C 1
ATOM 1156 O O . ALA A 1 147 ? 1.129 -9.477 5.448 1.00 91.62 147 ALA A O 1
ATOM 1157 N N . ILE A 1 148 ? 0.188 -9.032 3.457 1.00 92.00 148 ILE A N 1
ATOM 1158 C CA . ILE A 1 148 ? -0.286 -7.677 3.801 1.00 92.00 148 ILE A CA 1
ATOM 1159 C C . ILE A 1 148 ? -1.643 -7.665 4.515 1.00 92.00 148 ILE A C 1
ATOM 1161 O O . ILE A 1 148 ? -2.138 -6.596 4.884 1.00 92.00 148 ILE A O 1
ATOM 1165 N N . ALA A 1 149 ? -2.276 -8.829 4.680 1.00 88.94 149 ALA A N 1
ATOM 1166 C CA . ALA A 1 149 ? -3.554 -8.939 5.363 1.00 88.94 149 ALA A CA 1
ATOM 1167 C C . ALA A 1 149 ? -3.430 -8.407 6.796 1.00 88.94 149 ALA A C 1
ATOM 1169 O O . ALA A 1 149 ? -2.465 -8.761 7.482 1.00 88.94 149 ALA A O 1
ATOM 1170 N N . PRO A 1 150 ? -4.416 -7.635 7.285 1.00 85.56 150 PRO A N 1
ATOM 1171 C CA . PRO A 1 150 ? -4.400 -7.167 8.662 1.00 85.56 150 PRO A CA 1
ATOM 1172 C C . PRO A 1 150 ? -4.275 -8.310 9.663 1.00 85.56 150 PRO A C 1
ATOM 1174 O O . PRO A 1 150 ? -4.742 -9.420 9.400 1.00 85.56 150 PRO A O 1
ATOM 1177 N N . VAL A 1 151 ? -3.694 -8.013 10.817 1.00 82.00 151 VAL A N 1
ATOM 1178 C CA . VAL A 1 151 ? -3.418 -8.985 11.873 1.00 82.00 151 VAL A CA 1
ATOM 1179 C C . VAL A 1 151 ? -4.494 -8.890 12.948 1.00 82.00 151 VAL A C 1
ATOM 1181 O O . VAL A 1 151 ? -4.703 -7.834 13.548 1.00 82.00 151 VAL A O 1
ATOM 1184 N N . CYS A 1 152 ? -5.167 -10.000 13.243 1.00 74.69 152 CYS A N 1
ATOM 1185 C CA . CYS A 1 152 ? -6.005 -10.090 14.438 1.00 74.69 152 CYS A CA 1
ATOM 1186 C C . CYS A 1 152 ? -5.197 -10.729 15.577 1.00 74.69 152 CYS A C 1
ATOM 1188 O O . CYS A 1 152 ? -4.607 -11.787 15.393 1.00 74.69 152 CYS A O 1
ATOM 1190 N N . TRP A 1 153 ? -5.201 -10.144 16.779 1.00 70.31 153 TRP A N 1
ATOM 1191 C CA . TRP A 1 153 ? -4.380 -10.622 17.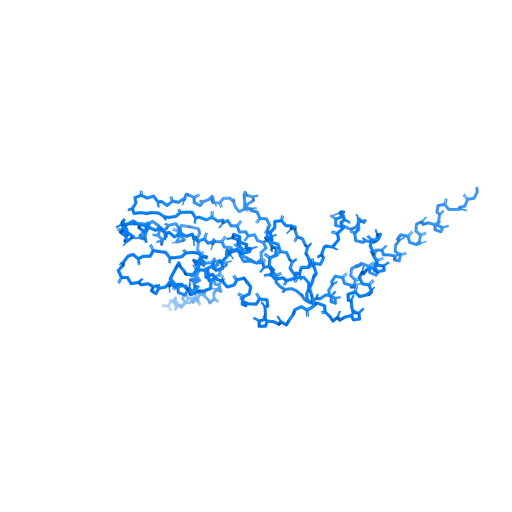916 1.00 70.31 153 TRP A CA 1
ATOM 1192 C C . TRP A 1 153 ? -4.637 -12.081 18.333 1.00 70.31 153 TRP A C 1
ATOM 1194 O O . TRP A 1 153 ? -3.797 -12.693 18.988 1.00 70.31 153 TRP A O 1
ATOM 1204 N N . TYR A 1 154 ? -5.812 -12.627 18.007 1.00 69.94 154 TYR A N 1
ATOM 1205 C CA . TYR A 1 154 ? -6.189 -14.007 18.316 1.00 69.94 154 TYR A CA 1
ATOM 1206 C C . TYR A 1 154 ? -5.861 -14.990 17.179 1.00 69.94 154 TYR A C 1
ATOM 1208 O O . TYR A 1 154 ? -6.153 -16.181 17.319 1.00 69.94 154 TYR A O 1
ATOM 1216 N N . GLU A 1 155 ? -5.302 -14.526 16.053 1.00 68.81 155 GLU A N 1
ATOM 1217 C CA . GLU A 1 155 ? -4.815 -15.412 14.991 1.00 68.81 155 GLU A CA 1
ATOM 1218 C C . GLU A 1 155 ? -3.702 -16.316 15.540 1.00 68.81 155 GLU A C 1
ATOM 1220 O O . GLU A 1 155 ? -2.807 -15.892 16.274 1.00 68.81 155 GLU A O 1
ATOM 1225 N N . ALA A 1 156 ? -3.789 -17.607 15.216 1.00 62.72 156 ALA A N 1
ATOM 1226 C CA . ALA A 1 156 ? -2.921 -18.635 15.789 1.00 62.72 156 ALA A CA 1
ATOM 1227 C C . ALA A 1 156 ? -1.456 -18.522 15.335 1.00 62.72 156 ALA A C 1
ATOM 1229 O O . ALA A 1 156 ? -0.576 -19.104 15.967 1.00 62.72 156 ALA A O 1
ATOM 1230 N N . ASP A 1 157 ? -1.202 -17.811 14.238 1.00 70.38 157 ASP A N 1
ATOM 1231 C CA . ASP A 1 157 ? 0.122 -17.624 13.653 1.00 70.38 157 ASP A CA 1
ATOM 1232 C C . ASP A 1 157 ? 0.898 -16.447 14.267 1.00 70.38 157 ASP A C 1
ATOM 1234 O O . ASP A 1 157 ? 2.105 -16.365 14.049 1.00 70.38 157 ASP A O 1
ATOM 1238 N N . GLN A 1 158 ? 0.241 -15.582 15.058 1.00 68.69 158 GLN A N 1
ATOM 1239 C CA . GLN A 1 158 ? 0.833 -14.411 15.724 1.00 68.69 158 GLN A CA 1
ATOM 1240 C C . GLN A 1 158 ? 1.747 -13.586 14.803 1.00 68.69 158 GLN A C 1
ATOM 1242 O O . GLN A 1 158 ? 2.760 -13.031 15.242 1.00 68.69 158 GLN A O 1
ATOM 1247 N N . ARG A 1 159 ? 1.424 -13.540 13.506 1.00 76.44 159 ARG A N 1
ATOM 1248 C CA . ARG A 1 159 ? 2.250 -12.844 12.520 1.00 76.44 159 ARG A CA 1
ATOM 1249 C C . ARG A 1 159 ? 2.267 -11.346 12.814 1.00 76.44 159 ARG A C 1
ATOM 1251 O O . ARG A 1 159 ? 1.257 -10.766 13.199 1.00 76.44 159 ARG A O 1
ATOM 1258 N N . GLY A 1 160 ? 3.427 -10.719 12.650 1.00 77.81 160 GLY A N 1
ATOM 1259 C CA . GLY A 1 160 ? 3.536 -9.264 12.719 1.00 77.81 160 GLY A CA 1
ATOM 1260 C C . GLY A 1 160 ? 2.972 -8.618 11.456 1.00 77.81 160 GLY A C 1
ATOM 1261 O O . GLY A 1 160 ? 3.018 -9.217 10.381 1.00 77.81 160 GLY A O 1
ATOM 1262 N N . ALA A 1 161 ? 2.470 -7.389 11.572 1.00 85.19 161 ALA A N 1
ATOM 1263 C CA . ALA A 1 161 ? 2.141 -6.595 10.396 1.00 85.19 161 ALA A CA 1
ATOM 1264 C C . ALA A 1 161 ? 3.423 -6.302 9.599 1.00 85.19 161 ALA A C 1
ATOM 1266 O O . ALA A 1 161 ? 4.451 -5.941 10.173 1.00 85.19 161 ALA A O 1
ATOM 1267 N N . VAL A 1 162 ? 3.355 -6.451 8.276 1.00 90.50 162 VAL A N 1
ATOM 1268 C CA . VAL A 1 162 ? 4.472 -6.153 7.360 1.00 90.50 162 VAL A CA 1
ATOM 1269 C C . VAL A 1 162 ? 4.376 -4.755 6.755 1.00 90.50 162 VAL A C 1
ATOM 1271 O O . VAL A 1 162 ? 5.256 -4.362 6.008 1.00 90.50 162 VAL A O 1
ATOM 1274 N N . CYS A 1 163 ? 3.311 -4.011 7.039 1.00 91.44 163 CYS A N 1
ATOM 1275 C CA . CYS A 1 163 ? 3.141 -2.620 6.638 1.00 91.44 163 CYS A CA 1
ATOM 1276 C C . CYS A 1 163 ? 2.149 -1.938 7.583 1.00 91.44 163 CYS A C 1
ATOM 1278 O O . CYS A 1 163 ? 1.202 -2.570 8.059 1.00 91.44 163 CYS A O 1
ATOM 1280 N N . ASP A 1 164 ? 2.350 -0.647 7.823 1.00 89.94 164 ASP A N 1
ATOM 1281 C CA . ASP A 1 164 ? 1.388 0.185 8.550 1.00 89.94 164 ASP A CA 1
ATOM 1282 C C . ASP A 1 164 ? 0.245 0.656 7.638 1.00 89.94 164 ASP A C 1
ATOM 1284 O O . ASP A 1 164 ? -0.891 0.809 8.082 1.00 89.94 164 ASP A O 1
ATOM 1288 N N . VAL A 1 165 ? 0.534 0.865 6.351 1.00 93.56 165 VAL A N 1
ATOM 1289 C CA . VAL A 1 165 ? -0.431 1.266 5.322 1.00 93.56 165 VAL A CA 1
ATOM 1290 C C . VAL A 1 165 ? -0.362 0.256 4.174 1.00 93.56 165 VAL A C 1
ATOM 1292 O O . VAL A 1 165 ? 0.740 -0.033 3.706 1.00 93.56 165 VAL A O 1
ATOM 1295 N N . PRO A 1 166 ? -1.500 -0.267 3.676 1.00 93.19 166 PRO A N 1
ATOM 1296 C CA . PRO A 1 166 ? -1.495 -1.219 2.571 1.00 93.19 166 PRO A CA 1
ATOM 1297 C C . PRO A 1 166 ? -0.744 -0.695 1.336 1.00 93.19 166 PRO A C 1
ATOM 1299 O O . PRO A 1 166 ? -1.045 0.409 0.865 1.00 93.19 166 PRO A O 1
ATOM 1302 N N . PRO A 1 167 ? 0.177 -1.477 0.753 1.00 95.12 167 PRO A N 1
ATOM 1303 C CA . PRO A 1 167 ? 0.950 -1.062 -0.413 1.00 95.12 167 PRO A CA 1
ATOM 1304 C C . PRO A 1 167 ? 0.092 -0.981 -1.681 1.00 95.12 167 PRO A C 1
ATOM 1306 O O . PRO A 1 167 ? -1.021 -1.511 -1.742 1.00 95.12 167 PRO A O 1
ATOM 1309 N N . VAL A 1 168 ? 0.614 -0.318 -2.710 1.00 94.44 168 VAL A N 1
ATOM 1310 C CA . VAL A 1 168 ? 0.084 -0.371 -4.078 1.00 94.44 168 VAL A CA 1
ATOM 1311 C C . VAL A 1 168 ? 0.710 -1.567 -4.786 1.00 94.44 168 VAL A C 1
ATOM 1313 O O . VAL A 1 168 ? 1.925 -1.731 -4.764 1.00 94.44 168 VAL A O 1
ATOM 1316 N N . ILE A 1 169 ? -0.099 -2.405 -5.431 1.00 95.12 169 ILE A N 1
ATOM 1317 C CA . ILE A 1 169 ? 0.396 -3.566 -6.177 1.00 95.12 169 ILE A CA 1
ATOM 1318 C C . ILE A 1 169 ? 0.334 -3.243 -7.668 1.00 95.12 169 ILE A C 1
ATOM 1320 O O . ILE A 1 169 ? -0.746 -2.978 -8.197 1.00 95.12 169 ILE A O 1
ATOM 1324 N N . LYS A 1 170 ? 1.483 -3.292 -8.345 1.00 95.44 170 LYS A N 1
ATOM 1325 C CA . LYS A 1 170 ? 1.609 -3.035 -9.786 1.00 95.44 170 LYS A CA 1
ATOM 1326 C C . LYS A 1 170 ? 2.285 -4.207 -10.501 1.00 95.44 170 LYS A C 1
ATOM 1328 O O . LYS A 1 170 ? 3.066 -4.936 -9.886 1.00 95.44 170 LYS A O 1
ATOM 1333 N N . PRO A 1 171 ? 2.013 -4.436 -11.795 1.00 96.81 171 PRO A N 1
ATOM 1334 C CA . PRO A 1 171 ? 2.807 -5.367 -12.587 1.00 96.81 171 PRO A CA 1
ATOM 1335 C C . PRO A 1 171 ? 4.224 -4.815 -12.810 1.00 96.81 171 PRO A C 1
ATOM 1337 O O . PRO A 1 171 ? 4.402 -3.636 -13.104 1.00 96.81 171 PRO A O 1
ATOM 1340 N N . ALA A 1 172 ? 5.239 -5.678 -12.748 1.00 96.81 172 ALA A N 1
ATOM 1341 C CA . ALA A 1 172 ? 6.625 -5.298 -13.033 1.00 96.81 172 ALA A CA 1
ATOM 1342 C C . ALA A 1 172 ? 6.839 -4.788 -14.469 1.00 96.81 172 ALA A C 1
ATOM 1344 O O . ALA A 1 172 ? 7.779 -4.041 -14.719 1.00 96.81 172 ALA A O 1
ATOM 1345 N N . ALA A 1 173 ? 5.952 -5.150 -15.401 1.00 96.75 173 ALA A N 1
ATOM 1346 C CA . ALA A 1 173 ? 5.974 -4.662 -16.776 1.00 96.75 173 ALA A CA 1
ATOM 1347 C C . ALA A 1 173 ? 5.892 -3.127 -16.887 1.00 96.75 173 ALA A C 1
ATOM 1349 O O . ALA A 1 173 ? 6.477 -2.571 -17.814 1.00 96.75 173 ALA A O 1
ATOM 1350 N N . GLU A 1 174 ? 5.200 -2.451 -15.959 1.00 95.62 174 GLU A N 1
ATOM 1351 C CA . GLU A 1 174 ? 5.143 -0.981 -15.921 1.00 95.62 174 GLU A CA 1
ATOM 1352 C C . GLU A 1 174 ? 6.523 -0.397 -15.606 1.00 95.62 174 GLU A C 1
ATOM 1354 O O . GLU A 1 174 ? 7.044 0.390 -16.393 1.00 95.62 174 GLU A O 1
ATOM 1359 N N . LEU A 1 175 ? 7.161 -0.875 -14.532 1.00 96.00 175 LEU A N 1
ATOM 1360 C CA . LEU A 1 175 ? 8.514 -0.457 -14.161 1.00 96.00 175 LEU A CA 1
ATOM 1361 C C . LEU A 1 175 ? 9.530 -0.796 -15.260 1.00 96.00 175 LEU A C 1
ATOM 1363 O O . LEU A 1 175 ? 10.371 0.019 -15.613 1.00 96.00 175 LEU A O 1
ATOM 1367 N N . LEU A 1 176 ? 9.444 -1.987 -15.856 1.00 97.25 176 LEU A N 1
ATOM 1368 C CA . LEU A 1 176 ? 10.336 -2.388 -16.948 1.00 97.25 176 LEU A CA 1
ATOM 1369 C C . LEU A 1 176 ? 10.249 -1.455 -18.158 1.00 97.25 176 LEU A C 1
ATOM 1371 O O . LEU A 1 176 ? 11.268 -1.209 -18.799 1.00 97.25 176 LEU A O 1
ATOM 1375 N N . ALA A 1 177 ? 9.058 -0.966 -18.508 1.00 96.75 177 ALA A N 1
ATOM 1376 C CA . ALA A 1 177 ? 8.906 -0.032 -19.619 1.00 96.75 177 ALA A CA 1
ATOM 1377 C C . ALA A 1 177 ? 9.654 1.282 -19.343 1.00 96.75 177 ALA A C 1
ATOM 1379 O O . ALA A 1 177 ? 10.443 1.713 -20.183 1.00 96.75 177 ALA A O 1
ATOM 1380 N N . GLU A 1 178 ? 9.471 1.841 -18.148 1.00 95.75 178 GLU A N 1
ATOM 1381 C CA . GLU A 1 178 ? 10.136 3.066 -17.694 1.00 95.75 178 GLU A CA 1
ATOM 1382 C C . GLU A 1 178 ? 11.663 2.906 -17.641 1.00 95.75 178 GLU A C 1
ATOM 1384 O O . GLU A 1 178 ? 12.406 3.700 -18.218 1.00 95.75 178 GLU A O 1
ATOM 1389 N N . LEU A 1 179 ? 12.155 1.816 -17.045 1.00 96.31 179 LEU A N 1
ATOM 1390 C CA . LEU A 1 179 ? 13.596 1.587 -16.923 1.00 96.31 179 LEU A CA 1
ATOM 1391 C C . LEU A 1 179 ? 14.284 1.323 -18.266 1.00 96.31 179 LEU A C 1
ATOM 1393 O O . LEU A 1 179 ? 15.456 1.662 -18.430 1.00 96.31 179 LEU A O 1
ATOM 1397 N N . ARG A 1 180 ? 13.592 0.718 -19.239 1.00 97.19 180 ARG A N 1
ATOM 1398 C CA . ARG A 1 180 ? 14.133 0.536 -20.597 1.00 97.19 180 ARG A CA 1
ATOM 1399 C C . ARG A 1 180 ? 14.291 1.869 -21.324 1.00 97.19 180 ARG A C 1
ATOM 1401 O O . ARG A 1 180 ? 15.271 2.036 -22.048 1.00 97.19 180 ARG A O 1
ATOM 1408 N N . GLU A 1 181 ? 13.349 2.792 -21.141 1.00 95.94 181 GLU A N 1
ATOM 1409 C CA . GLU A 1 181 ? 13.430 4.142 -21.703 1.00 95.94 181 GLU A CA 1
ATOM 1410 C C . GLU A 1 181 ? 14.600 4.914 -21.086 1.00 95.94 181 GLU A C 1
ATOM 1412 O O . GLU A 1 181 ? 15.475 5.375 -21.820 1.00 95.94 181 GLU A O 1
ATOM 1417 N N . ALA A 1 182 ? 14.703 4.918 -19.755 1.00 94.75 182 ALA A N 1
ATOM 1418 C CA . ALA A 1 182 ? 15.820 5.540 -19.048 1.00 94.75 182 ALA A CA 1
ATOM 1419 C C . ALA A 1 182 ? 17.178 4.934 -19.446 1.00 94.75 182 ALA A C 1
ATOM 1421 O O . ALA A 1 182 ? 18.143 5.654 -19.694 1.00 94.75 182 ALA A O 1
ATOM 1422 N N . ALA A 1 183 ? 17.269 3.608 -19.589 1.00 95.38 183 ALA A N 1
ATOM 1423 C CA . ALA A 1 183 ? 18.499 2.963 -20.047 1.00 95.38 183 ALA A CA 1
ATOM 1424 C C . ALA A 1 183 ? 18.902 3.398 -21.469 1.00 95.38 183 ALA A C 1
ATOM 1426 O O . ALA A 1 183 ? 20.094 3.535 -21.757 1.00 95.38 183 ALA A O 1
ATOM 1427 N N . ALA A 1 184 ? 17.930 3.612 -22.362 1.00 94.19 184 ALA A N 1
ATOM 1428 C CA . ALA A 1 184 ? 18.186 4.104 -23.713 1.00 94.19 184 ALA A CA 1
ATOM 1429 C C . ALA A 1 184 ? 18.640 5.573 -23.713 1.00 94.19 184 ALA A C 1
ATOM 1431 O O . ALA A 1 184 ? 19.569 5.913 -24.448 1.00 94.19 184 ALA A O 1
ATOM 1432 N N . GLU A 1 185 ? 18.039 6.415 -22.869 1.00 93.62 185 GLU A N 1
ATOM 1433 C CA . GLU A 1 185 ? 18.445 7.810 -22.663 1.00 93.62 185 GLU A CA 1
ATOM 1434 C C . GLU A 1 185 ? 19.885 7.897 -22.148 1.00 93.62 185 GLU A C 1
ATOM 1436 O O . GLU A 1 185 ? 20.733 8.513 -22.794 1.00 93.62 185 GLU A O 1
ATOM 1441 N N . MET A 1 186 ? 20.201 7.173 -21.071 1.00 93.31 186 MET A N 1
ATOM 1442 C CA . MET A 1 186 ? 21.552 7.117 -20.502 1.00 93.31 186 MET A CA 1
ATOM 1443 C C . MET A 1 186 ? 22.599 6.652 -21.528 1.00 93.31 186 MET A C 1
ATOM 1445 O O . MET A 1 186 ? 23.723 7.157 -21.560 1.00 93.31 186 MET A O 1
ATOM 1449 N N . ALA A 1 187 ? 22.248 5.685 -22.383 1.00 91.25 187 ALA A N 1
ATOM 1450 C CA . ALA A 1 187 ? 23.131 5.225 -23.452 1.00 91.25 187 ALA A CA 1
ATOM 1451 C C . ALA A 1 187 ? 23.336 6.290 -24.547 1.00 91.25 187 ALA A C 1
ATOM 1453 O O . ALA A 1 187 ? 24.437 6.395 -25.092 1.00 91.25 187 ALA A O 1
ATOM 1454 N N . GLY A 1 188 ? 22.302 7.078 -24.858 1.00 88.81 188 GLY A N 1
ATOM 1455 C CA . GLY A 1 188 ? 22.373 8.210 -25.783 1.00 88.81 188 GLY A CA 1
ATOM 1456 C C . GLY A 1 188 ? 23.250 9.346 -25.254 1.00 88.81 188 GLY A C 1
ATOM 1457 O O . GLY A 1 188 ? 24.160 9.789 -25.952 1.00 88.81 188 GLY A O 1
ATOM 1458 N N . GLU A 1 189 ? 23.062 9.748 -23.996 1.00 86.12 189 GLU A N 1
ATOM 1459 C CA . GLU A 1 189 ? 23.885 10.777 -23.341 1.00 86.12 189 GLU A CA 1
ATOM 1460 C C . GLU A 1 189 ? 25.367 10.382 -23.286 1.00 86.12 189 GLU A C 1
ATOM 1462 O O . GLU A 1 189 ? 26.252 11.201 -23.548 1.00 86.12 189 GLU A O 1
ATOM 1467 N N . ALA A 1 190 ? 25.657 9.109 -23.001 1.00 79.44 190 ALA A N 1
ATOM 1468 C CA . ALA A 1 190 ? 27.021 8.589 -23.008 1.00 79.44 190 ALA A CA 1
ATOM 1469 C C . ALA A 1 190 ? 27.663 8.614 -24.409 1.00 79.44 190 ALA A C 1
ATOM 1471 O O . ALA A 1 190 ? 28.882 8.768 -24.522 1.00 79.44 190 ALA A O 1
ATOM 1472 N N . ALA A 1 191 ? 26.867 8.465 -25.473 1.00 77.19 191 ALA A N 1
ATOM 1473 C CA . ALA A 1 191 ? 27.343 8.537 -26.852 1.00 77.19 191 ALA A CA 1
ATOM 1474 C C . ALA A 1 191 ? 27.605 9.986 -27.305 1.00 77.19 191 ALA A C 1
ATOM 1476 O O . ALA A 1 191 ? 28.614 10.239 -27.968 1.00 77.19 191 ALA A O 1
ATOM 1477 N N . ASP A 1 192 ? 26.755 10.934 -26.900 1.00 73.75 192 ASP A N 1
ATOM 1478 C CA . ASP A 1 192 ? 26.866 12.356 -27.258 1.00 73.75 192 ASP A CA 1
ATOM 1479 C C . ASP A 1 192 ? 27.924 13.103 -26.423 1.00 73.75 192 ASP A C 1
ATOM 1481 O O . ASP A 1 192 ? 28.626 13.979 -26.931 1.00 73.75 192 ASP A O 1
ATOM 1485 N N . GLY A 1 193 ? 28.132 12.711 -25.160 1.00 58.88 193 GLY A N 1
ATOM 1486 C CA . GLY A 1 193 ? 29.198 13.234 -24.293 1.00 58.88 193 GLY A CA 1
ATOM 1487 C C . GLY A 1 193 ? 30.620 12.789 -24.678 1.00 58.88 193 GLY A C 1
ATOM 1488 O O . GLY A 1 193 ? 31.587 13.178 -24.021 1.00 58.88 193 GLY A O 1
ATOM 1489 N N . GLY A 1 194 ? 30.753 11.971 -25.729 1.00 49.69 194 GLY A N 1
ATOM 1490 C CA . GLY A 1 194 ? 32.003 11.402 -26.235 1.00 49.69 194 GLY A CA 1
ATOM 1491 C C . GLY A 1 194 ? 32.580 12.066 -27.494 1.00 49.69 194 GLY A C 1
ATOM 1492 O O . GLY A 1 194 ? 33.447 11.462 -28.132 1.00 49.69 194 GLY A O 1
ATOM 1493 N N . GLN A 1 195 ? 32.136 13.266 -27.891 1.00 37.94 195 GLN A N 1
ATOM 1494 C CA . GLN A 1 195 ? 32.763 14.007 -28.999 1.00 37.94 195 GLN A CA 1
ATOM 1495 C C . GLN A 1 195 ? 33.956 14.876 -28.528 1.00 37.94 195 GLN A C 1
ATOM 1497 O O . GLN A 1 195 ? 33.813 15.602 -27.544 1.00 37.94 195 GLN A O 1
ATOM 1502 N N . PRO A 1 196 ? 35.127 14.804 -29.204 1.00 51.28 196 PRO A N 1
ATOM 1503 C CA . PRO A 1 196 ? 36.333 15.574 -28.871 1.00 51.28 196 PRO A CA 1
ATOM 1504 C C . PRO A 1 196 ? 36.233 17.074 -29.178 1.00 51.28 196 PRO A C 1
ATOM 1506 O O . PRO A 1 196 ? 35.491 17.450 -30.116 1.00 51.28 196 PRO A O 1
#

Sequence (196 aa):
MADMTEDKSTDAAPFTLRFMEWQCGHHGTRPDDIPVHSIEQAQAIVNALGYAISQPGHARAALFNAERGVSLYLTDDHADTIQKDEWQWGYRTTIYRATPEELAELQGLRAAFDYVVGGELQPWDGTKYLDDMEVVTTLTPEAIEAAIAPVCWYEADQRGAVCDVPPVIKPAAELLAELREAAAEMAGEAADGGQP

pLDDT: mean 86.15, std 14.04, range [37.72, 97.62]

Foldseek 3Di:
DDDPPPDPPPDFQQKKKAWQEWFAPPDLDDDDIDRHNALVRVVVVLQVVLCVRDPPIWIKMWIDGQWFIDIWIGHNHDIDRDDRDRVPTDTFAEEAAEAPVLVVVVVVLQVLCCVPPNDGAAADDLQAAPPDNYHYYPDDPVSNCVSQPRDRCPPPVNHDHSYSHHHHYHHSVVVSVSSVVSVVVVVVCVVVVPDD

Radius of gyration: 21.51 Å; chains: 1; bounding box: 78×42×57 Å

Secondary structure (DSSP, 8-state):
----------PPPSEEEEEEEEE-SS---PPPPEEES-HHHHHHHHHHHHTTPPTT-EEEEEEE-SSEEEEEEE-SS-BPPPPS-GGGSEEPPEEEE--HHHHHHHHHTHHHHHHHT-S--EE--SSS---SSEEEE---HHHHHHHHSPEETT-TT-PPPS-SSPPEEEEHHHHHHHHHHHHHHHHHHHHHTT--